Protein AF-A0AAD6BVJ0-F1 (afdb_monomer)

Sequence (339 aa):
MSNRILIHTDVIQGEFRGCKCLVVDSDIFSETRTKLSEGLKALNQLQQIYDHINDYMSEPETKCSSSSNTKAVAIDKRAAYTMGEKFCADLDYSKEAKKDLTSKDIGSSSYKDFVFHFEYKPGNKCYTNCKDTIHKMVCSGYDSHSIQPESKATFKCGAEYSFKFSVPDHAQFPTATSKPTSPANTAAPTMGEVTCFPESRRPGSIYGAVRPDQYKAAVDKACEAFAKKNTLQANEGRGSYVYQTKDGPVPYWFNVGVNTDGHYTCKDLKLEDPIGDGSHKCSTIFKDDIFGGCNNGGRGGRIKVGCLVYSFDVCSGKGDIPNEGACSGGGIGAPEVAF

Structure (mmCIF, N/CA/C/O backbone):
data_AF-A0AAD6BVJ0-F1
#
_entry.id   AF-A0AAD6BVJ0-F1
#
loop_
_atom_site.group_PDB
_atom_site.id
_atom_site.type_symbol
_atom_site.label_atom_id
_atom_site.label_alt_id
_atom_site.label_comp_id
_atom_site.label_asym_id
_atom_site.label_entity_id
_atom_site.label_seq_id
_atom_site.pdbx_PDB_ins_code
_atom_site.Cartn_x
_atom_site.Cartn_y
_atom_site.Cartn_z
_atom_site.occupancy
_atom_site.B_iso_or_equiv
_atom_site.auth_seq_id
_atom_site.auth_comp_id
_atom_site.auth_asym_id
_atom_site.auth_atom_id
_atom_site.pdbx_PDB_model_num
ATOM 1 N N . MET A 1 1 ? -48.102 12.429 18.094 1.00 35.44 1 MET A N 1
ATOM 2 C CA . MET A 1 1 ? -49.103 11.686 18.890 1.00 35.44 1 MET A CA 1
ATOM 3 C C . MET A 1 1 ? -48.401 11.186 20.140 1.00 35.44 1 MET A C 1
ATOM 5 O O . MET A 1 1 ? -47.421 10.468 20.018 1.00 35.44 1 MET A O 1
ATOM 9 N N . SER A 1 2 ? -48.798 11.689 21.309 1.00 30.58 2 SER A N 1
ATOM 10 C CA . SER A 1 2 ? -48.135 11.416 22.588 1.00 30.58 2 SER A CA 1
ATOM 11 C C . SER A 1 2 ? -48.874 10.279 23.291 1.00 30.58 2 SER A C 1
ATOM 13 O O . SER A 1 2 ? -50.036 10.443 23.660 1.00 30.58 2 SER A O 1
ATOM 15 N N . ASN A 1 3 ? -48.230 9.119 23.428 1.00 28.41 3 ASN A N 1
ATOM 16 C CA . ASN A 1 3 ? -48.788 7.976 24.149 1.00 28.41 3 ASN A CA 1
ATOM 17 C C . ASN A 1 3 ? -48.653 8.225 25.656 1.00 28.41 3 ASN A C 1
ATOM 19 O O . ASN A 1 3 ? -47.622 7.932 26.258 1.00 28.41 3 ASN A O 1
ATOM 23 N N . ARG A 1 4 ? -49.697 8.789 26.273 1.00 29.20 4 ARG A N 1
ATOM 24 C CA . ARG A 1 4 ? -49.819 8.847 27.734 1.00 29.20 4 ARG A CA 1
ATOM 25 C C . ARG A 1 4 ? -50.405 7.533 28.240 1.00 29.20 4 ARG A C 1
ATOM 27 O O . ARG A 1 4 ? -51.579 7.253 28.023 1.00 29.20 4 ARG A O 1
ATOM 34 N N . ILE A 1 5 ? -49.588 6.757 28.942 1.00 34.03 5 ILE A N 1
ATOM 35 C CA . ILE A 1 5 ? -50.053 5.632 29.754 1.00 34.03 5 ILE A CA 1
ATOM 36 C C . ILE A 1 5 ? -50.596 6.220 31.064 1.00 34.03 5 ILE A C 1
ATOM 38 O O . ILE A 1 5 ? -49.833 6.738 31.879 1.00 34.03 5 ILE A O 1
ATOM 42 N N . LEU A 1 6 ? -51.917 6.188 31.241 1.00 29.89 6 LEU A N 1
ATOM 43 C CA . LEU A 1 6 ? -52.590 6.519 32.500 1.00 29.89 6 LEU A CA 1
ATOM 44 C C . LEU A 1 6 ? -52.578 5.275 33.395 1.00 29.89 6 LEU A C 1
ATOM 46 O O . LEU A 1 6 ? -53.255 4.295 33.098 1.00 29.89 6 LEU A O 1
ATOM 50 N N . ILE A 1 7 ? -51.798 5.310 34.476 1.00 40.12 7 ILE A N 1
ATOM 51 C CA . ILE A 1 7 ? -51.822 4.287 35.527 1.00 40.12 7 ILE A CA 1
ATOM 52 C C . ILE A 1 7 ? -52.627 4.873 36.685 1.00 40.12 7 ILE A C 1
ATOM 54 O O . ILE A 1 7 ? -52.144 5.765 37.380 1.00 40.12 7 ILE A O 1
ATOM 58 N N . HIS A 1 8 ? -53.865 4.409 36.861 1.00 35.81 8 HIS A N 1
ATOM 59 C CA . HIS A 1 8 ? -54.652 4.714 38.053 1.00 35.81 8 HIS A CA 1
ATOM 60 C C . HIS A 1 8 ? -54.155 3.853 39.213 1.00 35.81 8 HIS A C 1
ATOM 62 O O . HIS A 1 8 ? -54.302 2.633 39.208 1.00 35.81 8 HIS A O 1
ATOM 68 N N . THR A 1 9 ? -53.542 4.502 40.197 1.00 44.06 9 THR A N 1
ATOM 69 C CA . THR A 1 9 ? -53.175 3.917 41.484 1.00 44.06 9 THR A CA 1
ATOM 70 C C . THR A 1 9 ? -54.284 4.200 42.485 1.00 44.06 9 THR A C 1
ATOM 72 O O . THR A 1 9 ? -54.149 5.109 43.289 1.00 44.06 9 THR A O 1
ATOM 75 N N . ASP A 1 10 ? -55.371 3.440 42.418 1.00 38.91 10 ASP A N 1
ATOM 76 C CA . ASP A 1 10 ? -56.266 3.262 43.559 1.00 38.91 10 ASP A CA 1
ATOM 77 C C . ASP A 1 10 ? -56.639 1.782 43.619 1.00 38.91 10 ASP A C 1
ATOM 79 O O . ASP A 1 10 ? -57.333 1.238 42.759 1.00 38.91 10 ASP A O 1
ATOM 83 N N . VAL A 1 11 ? -56.063 1.106 44.613 1.00 49.03 11 VAL A N 1
ATOM 84 C CA . VAL A 1 11 ? -56.277 -0.311 44.893 1.00 49.03 11 VAL A CA 1
ATOM 85 C C . VAL A 1 11 ? -57.661 -0.448 45.509 1.00 49.03 11 VAL A C 1
ATOM 87 O O . VAL A 1 11 ? -57.860 -0.161 46.686 1.00 49.03 11 VAL A O 1
ATOM 90 N N . ILE A 1 12 ? -58.620 -0.905 44.713 1.00 41.84 12 ILE A N 1
ATOM 91 C CA . ILE A 1 12 ? -59.903 -1.389 45.212 1.00 41.84 12 ILE A CA 1
ATOM 92 C C . ILE A 1 12 ? -59.959 -2.871 44.861 1.00 41.84 12 ILE A C 1
ATOM 94 O O . ILE A 1 12 ? -59.908 -3.243 43.688 1.00 41.84 12 ILE A O 1
ATOM 98 N N . GLN A 1 13 ? -60.035 -3.731 45.879 1.00 46.75 13 GLN A N 1
ATOM 99 C CA . GLN A 1 13 ? -60.434 -5.121 45.678 1.00 46.75 13 GLN A CA 1
ATOM 100 C C . GLN A 1 13 ? -61.806 -5.120 44.995 1.00 46.75 13 GLN A C 1
ATOM 102 O O . GLN A 1 13 ? -62.799 -4.705 45.587 1.00 46.75 13 GLN A O 1
ATOM 107 N N . GLY A 1 14 ? -61.857 -5.547 43.737 1.00 44.53 14 GLY A N 1
ATOM 108 C CA . GLY A 1 14 ? -63.089 -5.580 42.962 1.00 44.53 14 GLY A CA 1
ATOM 109 C C . GLY A 1 14 ? -62.970 -6.486 41.745 1.00 44.53 14 GLY A C 1
ATOM 110 O O . GLY A 1 14 ? -61.919 -6.562 41.108 1.00 44.53 14 GLY A O 1
ATOM 111 N N . GLU A 1 15 ? -64.060 -7.185 41.433 1.00 44.69 15 GLU A N 1
ATOM 112 C CA . GLU A 1 15 ? -64.235 -7.888 40.164 1.00 44.69 15 GLU A CA 1
ATOM 113 C C . GLU A 1 15 ? -64.512 -6.861 39.061 1.00 44.69 15 GLU A C 1
ATOM 115 O O . GLU A 1 15 ? -65.495 -6.122 39.121 1.00 44.69 15 GLU A O 1
ATOM 120 N N . PHE A 1 16 ? -63.672 -6.819 38.025 1.00 46.75 16 PHE A N 1
ATOM 121 C CA . PHE A 1 16 ? -63.979 -6.061 36.814 1.00 46.75 16 PHE A CA 1
ATOM 122 C C . PHE A 1 16 ? -64.512 -7.027 35.755 1.00 46.75 16 PHE A C 1
ATOM 124 O O . PHE A 1 16 ? -63.795 -7.910 35.286 1.00 46.75 16 PHE A O 1
ATOM 131 N N . ARG A 1 17 ? -65.792 -6.872 35.391 1.00 42.72 17 ARG A N 1
ATOM 132 C CA . ARG A 1 17 ? -66.499 -7.704 34.395 1.00 42.72 17 ARG A CA 1
ATOM 133 C C . ARG A 1 17 ? -66.471 -9.218 34.681 1.00 42.72 17 ARG A C 1
ATOM 135 O O . ARG A 1 17 ? -66.320 -10.012 33.759 1.00 42.72 17 ARG A O 1
ATOM 142 N N . GLY A 1 18 ? -66.629 -9.622 35.942 1.00 50.47 18 GLY A N 1
ATOM 143 C CA . GLY A 1 18 ? -66.739 -11.041 36.315 1.00 50.47 18 GLY A CA 1
ATOM 144 C C . GLY A 1 18 ? -65.428 -11.834 36.249 1.00 50.47 18 GLY A C 1
ATOM 145 O O . GLY A 1 18 ? -65.447 -13.054 36.385 1.00 50.47 18 GLY A O 1
ATOM 146 N N . CYS A 1 19 ? -64.288 -11.163 36.064 1.00 38.34 19 CYS A N 1
ATOM 147 C CA . CYS A 1 19 ? -62.968 -11.770 36.199 1.00 38.34 19 CYS A CA 1
ATOM 148 C C . CYS A 1 19 ? -62.372 -11.428 37.571 1.00 38.34 19 CYS A C 1
ATOM 150 O O . CYS A 1 19 ? -62.339 -10.262 37.973 1.00 38.34 19 CYS A O 1
ATOM 152 N N . LYS A 1 20 ? -61.854 -12.446 38.271 1.00 43.72 20 LYS A N 1
ATOM 153 C CA . LYS A 1 20 ? -61.082 -12.275 39.508 1.00 43.72 20 LYS A CA 1
ATOM 154 C C . LYS A 1 20 ? -59.789 -11.527 39.170 1.00 43.72 20 LYS A C 1
ATOM 156 O O . LYS A 1 20 ? -58.941 -12.059 38.455 1.00 43.72 20 LYS A O 1
ATOM 161 N N . CYS A 1 21 ? -59.642 -10.296 39.652 1.00 48.75 21 CYS A N 1
ATOM 162 C CA . CYS A 1 21 ? -58.413 -9.531 39.466 1.00 48.75 21 CYS A CA 1
ATOM 163 C C . CYS A 1 21 ? -57.264 -10.233 40.207 1.00 48.75 21 CYS A C 1
ATOM 165 O O . CYS A 1 21 ? -57.326 -10.429 41.422 1.00 48.75 21 CYS A O 1
ATOM 167 N N . LEU A 1 22 ? -56.225 -10.632 39.471 1.00 41.53 22 LEU A N 1
ATOM 168 C CA . LEU A 1 22 ? -54.969 -11.101 40.047 1.00 41.53 22 LEU A CA 1
ATOM 169 C C . LEU A 1 22 ? -54.291 -9.910 40.727 1.00 41.53 22 LEU A C 1
ATOM 171 O O . LEU A 1 22 ? -53.951 -8.927 40.069 1.00 41.53 22 LEU A O 1
ATOM 175 N N . VAL A 1 23 ? -54.117 -9.997 42.046 1.00 49.31 23 VAL A N 1
ATOM 176 C CA . VAL A 1 23 ? -53.277 -9.063 42.798 1.00 49.31 23 VAL A CA 1
ATOM 177 C C . VAL A 1 23 ? -51.848 -9.312 42.336 1.00 49.31 23 VAL A C 1
ATOM 179 O O . VAL A 1 23 ? -51.234 -10.312 42.698 1.00 49.31 23 VAL A O 1
ATOM 182 N N . VAL A 1 24 ? -51.349 -8.444 41.462 1.00 47.81 24 VAL A N 1
ATOM 183 C CA . VAL A 1 24 ? -49.929 -8.423 41.134 1.00 47.81 24 VAL A CA 1
ATOM 184 C C . VAL A 1 24 ? -49.252 -7.735 42.306 1.00 47.81 24 VAL A C 1
ATOM 186 O O . VAL A 1 24 ? -49.494 -6.554 42.551 1.00 47.81 24 VAL A O 1
ATOM 189 N N . ASP A 1 25 ? -48.483 -8.512 43.060 1.00 48.16 25 ASP A N 1
ATOM 190 C CA . ASP A 1 25 ? -47.726 -8.054 44.218 1.00 48.16 25 ASP A CA 1
ATOM 191 C C . ASP A 1 25 ? -46.919 -6.796 43.845 1.00 48.16 25 ASP A C 1
ATOM 193 O O . ASP A 1 25 ? -46.118 -6.809 42.900 1.00 48.16 25 ASP A O 1
ATOM 197 N N . SER A 1 26 ? -47.198 -5.675 44.519 1.00 54.34 26 SER A N 1
ATOM 198 C CA . SER A 1 26 ? -46.657 -4.353 44.170 1.00 54.34 26 SER A CA 1
ATOM 199 C C . SER A 1 26 ? -45.133 -4.315 44.223 1.00 54.34 26 SER A C 1
ATOM 201 O O . SER A 1 26 ? -44.503 -3.524 43.514 1.00 54.34 26 SER A O 1
ATOM 203 N N . ASP A 1 27 ? -44.544 -5.207 45.016 1.00 54.38 27 ASP A N 1
ATOM 204 C CA . ASP A 1 27 ? -43.107 -5.285 45.230 1.00 54.38 27 ASP A CA 1
ATOM 205 C C . ASP A 1 27 ? -42.384 -5.795 43.975 1.00 54.38 27 ASP A C 1
ATOM 207 O O . ASP A 1 27 ? -41.374 -5.208 43.573 1.00 54.38 27 ASP A O 1
ATOM 211 N N . ILE A 1 28 ? -42.974 -6.759 43.253 1.00 54.50 28 ILE A N 1
ATOM 212 C CA . ILE A 1 28 ? -42.458 -7.271 41.966 1.00 54.50 28 ILE A CA 1
ATOM 213 C C . ILE A 1 28 ? -42.498 -6.168 40.896 1.00 54.50 28 ILE A C 1
ATOM 215 O O . ILE A 1 28 ? -41.605 -6.049 40.048 1.00 54.50 28 ILE A O 1
ATOM 219 N N . PHE A 1 29 ? -43.521 -5.313 40.950 1.00 56.69 29 PHE A N 1
ATOM 220 C CA . PHE A 1 29 ? -43.666 -4.187 40.032 1.00 56.69 29 PHE A CA 1
ATOM 221 C C . PHE A 1 29 ? -42.650 -3.071 40.312 1.00 56.69 29 PHE A C 1
ATOM 223 O O . PHE A 1 29 ? -42.152 -2.449 39.370 1.00 56.69 29 PHE A O 1
ATOM 230 N N . SER A 1 30 ? -42.303 -2.833 41.582 1.00 63.03 30 SER A N 1
ATOM 231 C CA . SER A 1 30 ? -41.322 -1.814 41.972 1.00 63.03 30 SER A CA 1
ATOM 232 C C . SER A 1 30 ? -39.911 -2.157 41.476 1.00 63.03 30 SER A C 1
ATOM 234 O O . SER A 1 30 ? -39.246 -1.320 40.860 1.00 63.03 30 SER A O 1
ATOM 236 N N . GLU A 1 31 ? -39.491 -3.414 41.634 1.00 68.44 31 GLU A N 1
ATOM 237 C CA . GLU A 1 31 ? -38.159 -3.876 41.246 1.00 68.44 31 GLU A CA 1
ATOM 238 C C . GLU A 1 31 ? -37.992 -3.881 39.717 1.00 68.44 31 GLU A C 1
ATOM 240 O O . GLU A 1 31 ? -36.974 -3.437 39.178 1.00 68.44 31 GLU A O 1
ATOM 245 N N . THR A 1 32 ? -39.042 -4.296 38.999 1.00 70.00 32 THR A N 1
ATOM 246 C CA . THR A 1 32 ? -39.082 -4.281 37.528 1.00 70.00 32 THR A CA 1
ATOM 247 C C . THR A 1 32 ? -39.000 -2.854 36.977 1.00 70.00 32 THR A C 1
ATOM 249 O O . THR A 1 32 ? -38.315 -2.607 35.983 1.00 70.00 32 THR A O 1
ATOM 252 N N . ARG A 1 33 ? -39.647 -1.882 37.633 1.00 73.56 33 ARG A N 1
ATOM 253 C CA . ARG A 1 33 ? -39.633 -0.471 37.217 1.00 73.56 33 ARG A CA 1
ATOM 254 C C . ARG A 1 33 ? -38.261 0.173 37.404 1.00 73.56 33 ARG A C 1
ATOM 256 O O . ARG A 1 33 ? -37.831 0.932 36.535 1.00 73.56 33 ARG A O 1
ATOM 263 N N . THR A 1 34 ? -37.568 -0.154 38.494 1.00 75.56 34 THR A N 1
ATOM 264 C CA . THR A 1 34 ? -36.194 0.303 38.747 1.00 75.56 34 THR A CA 1
ATOM 265 C C . THR A 1 34 ? -35.245 -0.235 37.680 1.00 75.56 34 THR A C 1
ATOM 267 O O . THR A 1 34 ? -34.582 0.560 37.014 1.00 75.56 34 THR A O 1
ATOM 270 N N . LYS A 1 35 ? -35.279 -1.548 37.406 1.00 74.44 35 LYS A N 1
ATOM 271 C CA . LYS A 1 35 ? -34.461 -2.177 36.352 1.00 74.44 35 LYS A CA 1
ATOM 272 C C . LYS A 1 35 ? -34.761 -1.611 34.960 1.00 74.44 35 LYS A C 1
ATOM 274 O O . LYS A 1 35 ? -33.842 -1.352 34.187 1.00 74.44 35 LYS A O 1
ATOM 279 N N . LEU A 1 36 ? -36.034 -1.356 34.639 1.00 71.75 36 LEU A N 1
ATOM 280 C CA . LEU A 1 36 ? -36.427 -0.745 33.364 1.00 71.75 36 LEU A CA 1
ATOM 281 C C . LEU A 1 36 ? -35.918 0.701 33.240 1.00 71.75 36 LEU A C 1
ATOM 283 O O . LEU A 1 36 ? -35.424 1.091 32.185 1.00 71.75 36 LEU A O 1
ATOM 287 N N . SER A 1 37 ? -36.006 1.489 34.314 1.00 75.81 37 SER A N 1
ATOM 288 C CA . SER A 1 37 ? -35.476 2.857 34.367 1.00 75.81 37 SER A CA 1
ATOM 289 C C . SER A 1 37 ? -33.950 2.885 34.222 1.00 75.81 37 SER A C 1
ATOM 291 O O . SER A 1 37 ? -33.414 3.744 33.523 1.00 75.81 37 SER A O 1
ATOM 293 N N . GLU A 1 38 ? -33.238 1.960 34.865 1.00 82.25 38 GLU A N 1
ATOM 294 C CA . GLU A 1 38 ? -31.786 1.806 34.716 1.00 82.25 38 GLU A CA 1
ATOM 295 C C . GLU A 1 38 ? -31.405 1.412 33.285 1.00 82.25 38 GLU A C 1
ATOM 297 O O . GLU A 1 38 ? -30.530 2.045 32.693 1.00 82.25 38 GLU A O 1
ATOM 302 N N . GLY A 1 39 ? -32.126 0.459 32.685 1.00 77.81 39 GLY A N 1
ATOM 303 C CA . GLY A 1 39 ? -31.952 0.081 31.282 1.00 77.81 39 GLY A CA 1
ATOM 304 C C . GLY A 1 39 ? -32.188 1.248 30.318 1.00 77.81 39 GLY A C 1
ATOM 305 O O . GLY A 1 39 ? -31.399 1.459 29.399 1.00 77.81 39 GLY A O 1
ATOM 306 N N . LEU A 1 40 ? -33.218 2.070 30.557 1.00 79.12 40 LEU A N 1
ATOM 307 C CA . LEU A 1 40 ? -33.483 3.268 29.753 1.00 79.12 40 LEU A CA 1
ATOM 308 C C . LEU A 1 40 ? -32.379 4.325 29.897 1.00 79.12 40 LEU A C 1
ATOM 310 O O . LEU A 1 40 ? -32.012 4.968 28.914 1.00 79.12 40 LEU A O 1
ATOM 314 N N . LYS A 1 41 ? -31.836 4.514 31.108 1.00 82.06 41 LYS A N 1
ATOM 315 C CA . LYS A 1 41 ? -30.697 5.417 31.336 1.00 82.06 41 LYS A CA 1
ATOM 316 C C . LYS A 1 41 ? -29.452 4.935 30.591 1.00 82.06 41 LYS A C 1
ATOM 318 O O . LYS A 1 41 ? -28.808 5.752 29.939 1.00 82.06 41 LYS A O 1
ATOM 323 N N . ALA A 1 42 ? -29.154 3.637 30.639 1.00 75.50 42 ALA A N 1
ATOM 324 C CA . ALA A 1 42 ? -28.034 3.047 29.909 1.00 75.50 42 ALA A CA 1
ATOM 325 C C . ALA A 1 42 ? -28.198 3.195 28.384 1.00 75.50 42 ALA A C 1
ATOM 327 O O . ALA A 1 42 ? -27.254 3.579 27.697 1.00 75.50 42 ALA A O 1
ATOM 328 N N . LEU A 1 43 ? -29.406 2.976 27.851 1.00 76.31 43 LEU A N 1
ATOM 329 C CA . LEU A 1 43 ? -29.703 3.183 26.428 1.00 76.31 43 LEU A CA 1
ATOM 330 C C . LEU A 1 43 ? -29.564 4.649 26.006 1.00 76.31 43 LEU A C 1
ATOM 332 O O . LEU A 1 43 ? -28.958 4.924 24.976 1.00 76.31 43 LEU A O 1
ATOM 336 N N . ASN A 1 44 ? -30.055 5.597 26.809 1.00 77.62 44 ASN A N 1
ATOM 337 C CA . ASN A 1 44 ? -29.877 7.024 26.525 1.00 77.62 44 ASN A CA 1
ATOM 338 C C . ASN A 1 44 ? -28.400 7.441 26.552 1.00 77.62 44 ASN A C 1
ATOM 340 O O . ASN A 1 44 ? -27.987 8.268 25.745 1.00 77.62 44 ASN A O 1
ATOM 344 N N . GLN A 1 45 ? -27.593 6.862 27.446 1.00 72.88 45 GLN A N 1
ATOM 345 C CA . GLN A 1 45 ? -26.144 7.085 27.459 1.00 72.88 45 GLN A CA 1
ATOM 346 C C . GLN A 1 45 ? -25.472 6.528 26.199 1.00 72.88 45 GLN A C 1
ATOM 348 O O . GLN A 1 45 ? -24.645 7.212 25.603 1.00 72.88 45 GLN A O 1
ATOM 353 N N . LEU A 1 46 ? -25.852 5.326 25.754 1.00 72.69 46 LEU A N 1
ATOM 354 C CA . LEU A 1 46 ? -25.350 4.747 24.504 1.00 72.69 46 LEU A CA 1
ATOM 355 C C . LEU A 1 46 ? -25.749 5.581 23.282 1.00 72.69 46 LEU A C 1
ATOM 357 O O . LEU A 1 46 ? -24.911 5.812 22.415 1.00 72.69 46 LEU A O 1
ATOM 361 N N . GLN A 1 47 ? -26.988 6.076 23.236 1.00 77.19 47 GLN A N 1
ATOM 362 C CA . GLN A 1 47 ? -27.457 6.948 22.160 1.00 77.19 47 GLN A CA 1
ATOM 363 C C . GLN A 1 47 ? -26.665 8.258 22.120 1.00 77.19 47 GLN A C 1
ATOM 365 O O . GLN A 1 47 ? -26.210 8.655 21.056 1.00 77.19 47 GLN A O 1
ATOM 370 N N . GLN A 1 48 ? -26.415 8.888 23.273 1.00 73.81 48 GLN A N 1
ATOM 371 C CA . GLN A 1 48 ? -25.576 10.089 23.342 1.00 73.81 48 GLN A CA 1
ATOM 372 C C . GLN A 1 48 ? -24.142 9.822 22.864 1.00 73.81 48 GLN A C 1
ATOM 374 O O . GLN A 1 48 ? -23.571 10.647 22.158 1.00 73.81 48 GLN A O 1
ATOM 379 N N . ILE A 1 49 ? -23.557 8.669 23.205 1.00 72.12 49 ILE A N 1
ATOM 380 C CA . ILE A 1 49 ? -22.235 8.274 22.693 1.00 72.12 49 ILE A CA 1
ATOM 381 C C . ILE A 1 49 ? -22.273 8.098 21.170 1.00 72.12 49 ILE A C 1
ATOM 383 O O . ILE A 1 49 ? -21.344 8.522 20.491 1.00 72.12 49 ILE A O 1
ATOM 387 N N . TYR A 1 50 ? -23.334 7.489 20.638 1.00 75.50 50 TYR A N 1
ATOM 388 C CA . TYR A 1 50 ? -23.500 7.259 19.204 1.00 75.50 50 TYR A CA 1
ATOM 389 C C . TYR A 1 50 ? -23.689 8.564 18.422 1.00 75.50 50 TYR A C 1
ATOM 391 O O . TYR A 1 50 ? -22.997 8.790 17.432 1.00 75.50 50 TYR A O 1
ATOM 399 N N . ASP A 1 51 ? -24.563 9.452 18.894 1.00 75.69 51 ASP A N 1
ATOM 400 C CA . ASP A 1 51 ? -24.860 10.732 18.239 1.00 75.69 51 ASP A CA 1
ATOM 401 C C . ASP A 1 51 ? -23.635 11.657 18.201 1.00 75.69 51 ASP A C 1
ATOM 403 O O . ASP A 1 51 ? -23.473 12.447 17.271 1.00 75.69 51 ASP A O 1
ATOM 407 N N . HIS A 1 52 ? -22.733 11.508 19.174 1.00 71.38 52 HIS A N 1
ATOM 408 C CA . HIS A 1 52 ? -21.481 12.254 19.267 1.00 71.38 52 HIS A CA 1
ATOM 409 C C . HIS A 1 52 ? -20.251 11.431 18.865 1.00 71.38 52 HIS A C 1
ATOM 411 O O . HIS A 1 52 ? -19.122 11.865 19.090 1.00 71.38 52 HIS A O 1
ATOM 417 N N . ILE A 1 53 ? -20.414 10.254 18.247 1.00 72.00 53 ILE A N 1
ATOM 418 C CA . ILE A 1 53 ? -19.279 9.366 17.946 1.00 72.00 53 ILE A CA 1
ATOM 419 C C . ILE A 1 53 ? -18.246 10.042 17.038 1.00 72.00 53 ILE A C 1
ATOM 421 O O . ILE A 1 53 ? -17.047 9.847 17.218 1.00 72.00 53 ILE A O 1
ATOM 425 N N . ASN A 1 54 ? -18.698 10.914 16.134 1.00 68.38 54 ASN A N 1
ATOM 426 C CA . ASN A 1 54 ? -17.832 11.708 15.262 1.00 68.38 54 ASN A CA 1
ATOM 427 C C . ASN A 1 54 ? -17.057 12.795 16.026 1.00 68.38 54 ASN A C 1
ATOM 429 O O . ASN A 1 54 ? -15.933 13.113 15.647 1.00 68.38 54 ASN A O 1
ATOM 433 N N . ASP A 1 55 ? -17.611 13.321 17.123 1.00 64.06 55 ASP A N 1
ATOM 434 C CA . ASP A 1 55 ? -16.915 14.276 17.994 1.00 64.06 55 ASP A CA 1
ATOM 435 C C . ASP A 1 55 ? -15.802 13.579 18.797 1.00 64.06 55 ASP A C 1
ATOM 437 O O . ASP A 1 55 ? -14.782 14.191 19.124 1.00 64.06 55 ASP A O 1
ATOM 441 N N . TYR A 1 56 ? -15.974 12.282 19.081 1.00 60.91 56 TYR A N 1
ATOM 442 C CA . TYR A 1 56 ? -14.975 11.440 19.748 1.00 60.91 56 TYR A CA 1
ATOM 443 C C . TYR A 1 56 ? -13.968 10.802 18.779 1.00 60.91 56 TYR A C 1
ATOM 445 O O . TYR A 1 56 ? -12.839 10.512 19.178 1.00 60.91 56 TYR A O 1
ATOM 453 N N . MET A 1 57 ? -14.333 10.630 17.505 1.00 67.62 57 MET A N 1
ATOM 454 C CA . MET A 1 57 ? -13.446 10.194 16.424 1.00 67.62 57 MET A CA 1
ATOM 455 C C . MET A 1 57 ? -12.691 11.385 15.830 1.00 67.62 57 MET A C 1
ATOM 457 O O . MET A 1 57 ? -12.868 11.764 14.674 1.00 67.62 57 MET A O 1
ATOM 461 N N . SER A 1 58 ? -11.814 11.992 16.628 1.00 70.62 58 SER A N 1
ATOM 462 C CA . SER A 1 58 ? -10.908 13.009 16.094 1.00 70.62 58 SER A CA 1
ATOM 463 C C . SER A 1 58 ? -9.861 12.360 15.190 1.00 70.62 58 SER A C 1
ATOM 465 O O . SER A 1 58 ? -9.199 11.407 15.599 1.00 70.62 58 SER A O 1
ATOM 467 N N . GLU A 1 59 ? -9.680 12.875 13.974 1.00 83.88 59 GLU A N 1
ATOM 468 C CA . GLU A 1 59 ? -8.546 12.464 13.149 1.00 83.88 59 GLU A CA 1
ATOM 469 C C . GLU A 1 59 ? -7.227 12.926 13.792 1.00 83.88 59 GLU A C 1
ATOM 471 O O . GLU A 1 59 ? -7.151 14.057 14.289 1.00 83.88 59 GLU A O 1
ATOM 476 N N . PRO A 1 60 ? -6.183 12.079 13.800 1.00 92.69 60 PRO A N 1
ATOM 477 C CA . PRO A 1 60 ? -4.885 12.478 14.315 1.00 92.69 60 PRO A CA 1
ATOM 478 C C . PRO A 1 60 ? -4.196 13.465 13.374 1.00 92.69 60 PRO A C 1
ATOM 480 O O . PRO A 1 60 ? -4.196 13.288 12.157 1.00 92.69 60 PRO A O 1
ATOM 483 N N . GLU A 1 61 ? -3.498 14.443 13.946 1.00 94.19 61 GLU A N 1
ATOM 484 C CA . GLU A 1 61 ? -2.449 15.169 13.233 1.00 94.19 61 GLU A CA 1
ATOM 485 C C . GLU A 1 61 ? -1.181 14.306 13.239 1.00 94.19 61 GLU A C 1
ATOM 487 O O . GLU A 1 61 ? -0.624 14.017 14.300 1.00 94.19 61 GLU A O 1
ATOM 492 N N . THR A 1 62 ? -0.729 13.869 12.063 1.00 93.81 62 THR A N 1
ATOM 493 C CA . THR A 1 62 ? 0.468 13.029 11.910 1.00 93.81 62 THR A CA 1
ATOM 494 C C . THR A 1 62 ? 1.681 13.856 11.492 1.00 93.81 62 THR A C 1
ATOM 496 O O . THR A 1 62 ? 1.612 14.621 10.530 1.00 93.81 62 THR A O 1
ATOM 499 N N . LYS A 1 63 ? 2.818 13.664 12.166 1.00 95.00 63 LYS A N 1
ATOM 500 C CA . LYS A 1 63 ? 4.117 14.274 11.843 1.00 95.00 63 LYS A CA 1
ATOM 501 C C . LYS A 1 63 ? 5.168 13.194 11.626 1.00 95.00 63 LYS A C 1
ATOM 503 O O . LYS A 1 63 ? 5.266 12.253 12.408 1.00 95.00 63 LYS A O 1
ATOM 508 N N . CYS A 1 64 ? 5.967 13.341 10.579 1.00 91.56 64 CYS A N 1
ATOM 509 C CA . CYS A 1 64 ? 7.105 12.470 10.272 1.00 91.56 64 CYS A CA 1
ATOM 510 C C . CYS A 1 64 ? 8.415 13.135 10.732 1.00 91.56 64 CYS A C 1
ATOM 512 O O . CYS A 1 64 ? 8.465 14.364 10.802 1.00 91.56 64 CYS A O 1
ATOM 514 N N . SER A 1 65 ? 9.492 12.370 10.963 1.00 85.38 65 SER A N 1
ATOM 515 C CA . SER A 1 65 ? 10.840 12.915 11.275 1.00 85.38 65 SER A CA 1
ATOM 516 C C . SER A 1 65 ? 11.345 13.978 10.311 1.00 85.38 65 SER A C 1
ATOM 518 O O . SER A 1 65 ? 12.182 14.812 10.662 1.00 85.38 65 SER A O 1
ATOM 520 N N . SER A 1 66 ? 10.959 13.848 9.047 1.00 80.44 66 SER A N 1
ATOM 521 C CA . SER A 1 66 ? 11.460 14.668 7.961 1.00 80.44 66 SER A CA 1
ATOM 522 C C . SER A 1 66 ? 10.391 14.811 6.893 1.00 80.44 66 SER A C 1
ATOM 524 O O . SER A 1 66 ? 9.653 13.866 6.613 1.00 80.44 66 SER A O 1
ATOM 526 N N . SER A 1 67 ? 10.346 15.982 6.264 1.00 74.69 67 SER A N 1
ATOM 527 C CA . SER A 1 67 ? 9.658 16.183 4.987 1.00 74.69 67 SER A CA 1
ATOM 528 C C . SER A 1 67 ? 10.487 15.672 3.801 1.00 74.69 67 SER A C 1
ATOM 530 O O . SER A 1 67 ? 9.965 15.555 2.697 1.00 74.69 67 SER A O 1
ATOM 532 N N . SER A 1 68 ? 11.774 15.360 4.013 1.00 76.31 68 SER A N 1
ATOM 533 C CA . SER A 1 68 ? 12.662 14.772 3.009 1.00 76.31 68 SER A CA 1
ATOM 534 C C . SER A 1 68 ? 12.816 13.261 3.192 1.00 76.31 68 SER A C 1
ATOM 536 O O . SER A 1 68 ? 12.902 12.745 4.308 1.00 76.31 68 SER A O 1
ATOM 538 N N . ASN A 1 69 ? 12.985 12.546 2.082 1.00 77.31 69 ASN A N 1
ATOM 539 C CA . ASN A 1 69 ? 13.254 11.105 2.097 1.00 77.31 69 ASN A CA 1
ATOM 540 C C . ASN A 1 69 ? 14.694 10.752 2.504 1.00 77.31 69 ASN A C 1
ATOM 542 O O . ASN A 1 69 ? 15.012 9.584 2.681 1.00 77.31 69 ASN A O 1
ATOM 546 N N . THR A 1 70 ? 15.561 11.742 2.736 1.00 76.25 70 THR A N 1
ATOM 547 C CA . THR A 1 70 ? 16.988 11.539 3.056 1.00 76.25 70 THR A CA 1
ATOM 548 C C . THR A 1 70 ? 17.259 10.779 4.347 1.00 76.25 70 THR A C 1
ATOM 550 O O . THR A 1 70 ? 18.365 10.277 4.515 1.00 76.25 70 THR A O 1
ATOM 553 N N . LYS A 1 71 ? 16.273 10.685 5.243 1.00 81.50 71 LYS A N 1
ATOM 554 C CA . LYS A 1 71 ? 16.360 9.907 6.485 1.00 81.50 71 LYS A CA 1
ATOM 555 C C . LYS A 1 71 ? 15.607 8.578 6.424 1.00 81.50 71 LYS A C 1
ATOM 557 O O . LYS A 1 71 ? 15.575 7.881 7.430 1.00 81.50 71 LYS A O 1
ATOM 562 N N . ALA A 1 72 ? 14.970 8.252 5.297 1.00 85.62 72 ALA A N 1
ATOM 563 C CA . ALA A 1 72 ? 14.207 7.020 5.170 1.00 85.62 72 ALA A CA 1
ATOM 564 C C . ALA A 1 72 ? 15.107 5.793 5.366 1.00 85.62 72 ALA A C 1
ATOM 566 O O . ALA A 1 72 ? 16.292 5.817 5.037 1.00 85.62 72 ALA A O 1
ATOM 567 N N . VAL A 1 73 ? 14.526 4.721 5.893 1.00 85.44 73 VAL A N 1
ATOM 568 C CA . VAL A 1 73 ? 15.189 3.436 6.145 1.00 85.44 73 VAL A CA 1
ATOM 569 C C . VAL A 1 73 ? 14.560 2.347 5.287 1.00 85.44 73 VAL A C 1
ATOM 571 O O . VAL A 1 73 ? 13.375 2.440 4.975 1.00 85.44 73 VAL A O 1
ATOM 574 N N . ALA A 1 74 ? 15.343 1.337 4.897 1.00 83.06 74 ALA A N 1
ATOM 575 C CA . ALA A 1 74 ? 14.928 0.254 3.999 1.00 83.06 74 ALA A CA 1
ATOM 576 C C . ALA A 1 74 ? 14.014 -0.759 4.714 1.00 83.06 74 ALA A C 1
ATOM 578 O O . ALA A 1 74 ? 14.453 -1.834 5.117 1.00 83.06 74 ALA A O 1
ATOM 579 N N . ILE A 1 75 ? 12.753 -0.389 4.934 1.00 83.62 75 ILE A N 1
ATOM 580 C CA . ILE A 1 75 ? 11.736 -1.233 5.561 1.00 83.62 75 ILE A CA 1
ATOM 581 C C . ILE A 1 75 ? 10.452 -1.145 4.746 1.00 83.62 75 ILE A C 1
ATOM 583 O O . ILE A 1 75 ? 9.967 -0.055 4.435 1.00 83.62 75 ILE A O 1
ATOM 587 N N . ASP A 1 76 ? 9.855 -2.303 4.481 1.00 82.12 76 ASP A N 1
ATOM 588 C CA . ASP A 1 76 ? 8.566 -2.386 3.814 1.00 82.12 76 ASP A CA 1
ATOM 589 C C . ASP A 1 76 ? 7.473 -1.792 4.698 1.00 82.12 76 ASP A C 1
ATOM 591 O O . ASP A 1 76 ? 7.319 -2.169 5.864 1.00 82.12 76 ASP A O 1
ATOM 595 N N . LYS A 1 77 ? 6.613 -0.952 4.114 1.00 85.44 77 LYS A N 1
ATOM 596 C CA . LYS A 1 77 ? 5.421 -0.439 4.814 1.00 85.44 77 LYS A CA 1
ATOM 597 C C . LYS A 1 77 ? 4.601 -1.555 5.450 1.00 85.44 77 LYS A C 1
ATOM 599 O O . LYS A 1 77 ? 4.142 -1.421 6.578 1.00 85.44 77 LYS A O 1
ATOM 604 N N . ARG A 1 78 ? 4.467 -2.684 4.745 1.00 82.69 78 ARG A N 1
ATOM 605 C CA . ARG A 1 78 ? 3.746 -3.860 5.239 1.00 82.69 78 ARG A CA 1
ATOM 606 C C . ARG A 1 78 ? 4.361 -4.415 6.522 1.00 82.69 78 ARG A C 1
ATOM 608 O O . ARG A 1 78 ? 3.611 -4.768 7.424 1.00 82.69 78 ARG A O 1
ATOM 615 N N . ALA A 1 79 ? 5.689 -4.460 6.625 1.00 86.75 79 ALA A N 1
ATOM 616 C CA . ALA A 1 79 ? 6.355 -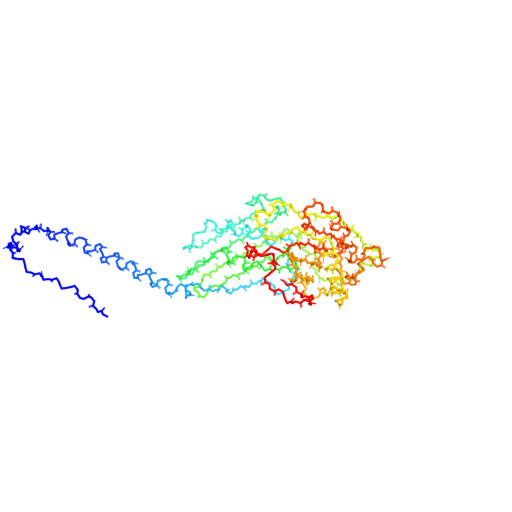4.897 7.846 1.00 86.75 79 ALA A CA 1
ATOM 617 C C . ALA A 1 79 ? 6.049 -3.936 9.005 1.00 86.75 79 ALA A C 1
ATO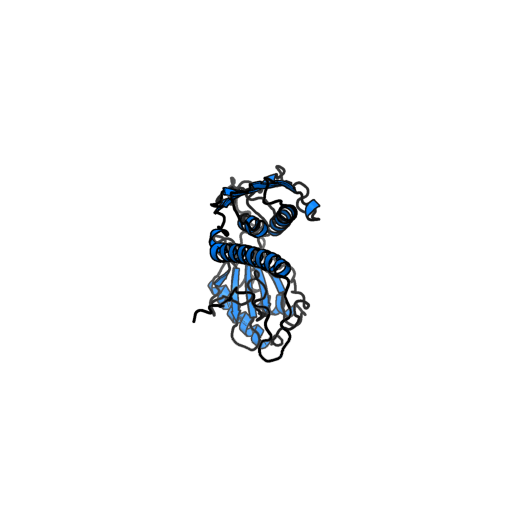M 619 O O . ALA A 1 79 ? 5.666 -4.390 10.081 1.00 86.75 79 ALA A O 1
ATOM 620 N N . ALA A 1 80 ? 6.117 -2.620 8.771 1.00 91.62 80 ALA A N 1
ATOM 621 C CA . ALA A 1 80 ? 5.758 -1.619 9.778 1.00 91.62 80 ALA A CA 1
ATOM 622 C C . ALA A 1 80 ? 4.280 -1.696 10.204 1.00 91.62 80 ALA A C 1
ATOM 624 O O . ALA A 1 80 ? 3.987 -1.592 11.394 1.00 91.62 80 ALA A O 1
ATOM 625 N N . TYR A 1 81 ? 3.358 -1.950 9.269 1.00 92.00 81 TYR A N 1
ATOM 626 C CA . TYR A 1 81 ? 1.946 -2.196 9.576 1.00 92.00 81 TYR A CA 1
ATOM 627 C C . TYR A 1 81 ? 1.773 -3.421 10.472 1.00 92.00 81 TYR A C 1
ATOM 629 O O . TYR A 1 81 ? 1.172 -3.315 11.535 1.00 92.00 81 TYR A O 1
ATOM 637 N N . THR A 1 82 ? 2.362 -4.563 10.106 1.00 91.25 82 THR A N 1
ATOM 638 C CA . THR A 1 82 ? 2.258 -5.791 10.908 1.00 91.25 82 THR A CA 1
ATOM 639 C C . THR A 1 82 ? 2.869 -5.619 12.304 1.00 91.25 82 THR A C 1
ATOM 641 O O . THR A 1 82 ? 2.295 -6.103 13.278 1.00 91.25 82 THR A O 1
ATOM 644 N N . MET A 1 83 ? 3.980 -4.885 12.439 1.00 94.12 83 MET A N 1
ATOM 645 C CA . MET A 1 83 ? 4.534 -4.511 13.749 1.00 94.12 83 MET A CA 1
ATOM 646 C C . MET A 1 83 ? 3.552 -3.659 14.558 1.00 94.12 83 MET A C 1
ATOM 648 O O . MET A 1 83 ? 3.281 -3.952 15.721 1.00 94.12 83 MET A O 1
ATOM 652 N N . GLY A 1 84 ? 2.968 -2.638 13.930 1.00 95.19 84 GLY A N 1
ATOM 653 C CA . GLY A 1 84 ? 1.956 -1.789 14.549 1.00 95.19 84 GLY A CA 1
ATOM 654 C C . GLY A 1 84 ? 0.751 -2.578 15.050 1.00 95.19 84 GLY A C 1
ATOM 655 O O . GLY A 1 84 ? 0.319 -2.405 16.185 1.00 95.19 84 GLY A O 1
ATOM 656 N N . GLU A 1 85 ? 0.247 -3.515 14.249 1.00 93.56 85 GLU A N 1
ATOM 657 C CA . GLU A 1 85 ? -0.854 -4.390 14.651 1.00 93.56 85 GLU A CA 1
ATOM 658 C C . GLU A 1 85 ? -0.505 -5.255 15.869 1.00 93.56 85 GLU A C 1
ATOM 660 O O . GLU A 1 85 ? -1.356 -5.445 16.739 1.00 93.56 85 GLU A O 1
ATOM 665 N N . LYS A 1 86 ? 0.740 -5.744 15.967 1.00 95.69 86 LYS A N 1
ATOM 666 C CA . LYS A 1 86 ? 1.241 -6.492 17.135 1.00 95.69 86 LYS A CA 1
ATOM 667 C C . LYS A 1 86 ? 1.372 -5.627 18.385 1.00 95.69 86 LYS A C 1
ATOM 669 O O . LYS A 1 86 ? 1.195 -6.136 19.491 1.00 95.69 86 LYS A O 1
ATOM 674 N N . PHE A 1 87 ? 1.681 -4.344 18.235 1.00 96.56 87 PHE A N 1
ATOM 675 C CA . PHE A 1 87 ? 1.632 -3.395 19.343 1.00 96.56 87 PHE A CA 1
ATOM 676 C C . PHE A 1 87 ? 0.184 -3.143 19.786 1.00 96.56 87 PHE A C 1
ATOM 678 O O . PHE A 1 87 ? -0.124 -3.265 20.968 1.00 96.56 87 PHE A O 1
ATOM 685 N N . CYS A 1 88 ? -0.718 -2.882 18.837 1.00 96.12 88 CYS A N 1
ATOM 686 C CA . CYS A 1 88 ? -2.123 -2.584 19.117 1.00 96.12 88 CYS A CA 1
ATOM 687 C C . CYS A 1 88 ? -2.906 -3.747 19.742 1.00 96.12 88 CYS A C 1
ATOM 689 O O . CYS A 1 88 ? -3.900 -3.499 20.420 1.00 96.12 88 CYS A O 1
ATOM 691 N N . ALA A 1 89 ? -2.512 -4.999 19.488 1.00 94.19 89 ALA A N 1
ATOM 692 C CA . ALA A 1 89 ? -3.233 -6.180 19.969 1.00 94.19 89 ALA A CA 1
ATOM 693 C C . ALA A 1 89 ? -3.282 -6.282 21.504 1.00 94.19 89 ALA A C 1
ATOM 695 O O . ALA A 1 89 ? -4.289 -6.733 22.043 1.00 94.19 89 ALA A O 1
ATOM 696 N N . ASP A 1 90 ? -2.233 -5.817 22.188 1.00 88.94 90 ASP A N 1
ATOM 697 C CA . ASP A 1 90 ? -2.099 -5.908 23.649 1.00 88.94 90 ASP A CA 1
ATOM 698 C C . ASP A 1 90 ? -2.329 -4.554 24.346 1.00 88.94 90 ASP A C 1
ATOM 700 O O . ASP A 1 90 ? -1.985 -4.380 25.517 1.00 88.94 90 ASP A O 1
ATOM 704 N N . LEU A 1 91 ? -2.846 -3.557 23.620 1.00 92.75 91 LEU A N 1
ATOM 705 C CA . LEU A 1 91 ? -2.896 -2.182 24.102 1.00 92.75 91 LEU A CA 1
ATOM 706 C C . LEU A 1 91 ? -4.069 -1.951 25.068 1.00 92.75 91 LEU A C 1
ATOM 708 O O . LEU A 1 91 ? -5.235 -1.989 24.677 1.00 92.75 91 LEU A O 1
ATOM 712 N N . ASP A 1 92 ? -3.752 -1.623 26.322 1.00 92.38 92 ASP A N 1
ATOM 713 C CA . ASP A 1 92 ? -4.705 -1.072 27.291 1.00 92.38 92 ASP A CA 1
ATOM 714 C C . ASP A 1 92 ? -4.829 0.445 27.073 1.00 92.38 92 ASP A C 1
ATOM 716 O O . ASP A 1 92 ? -3.982 1.225 27.509 1.00 92.38 92 ASP A O 1
ATOM 720 N N . TYR A 1 93 ? -5.905 0.873 26.407 1.00 91.00 93 TYR A N 1
ATOM 721 C CA . TYR A 1 93 ? -6.138 2.279 26.051 1.00 91.00 93 TYR A CA 1
ATOM 722 C C . TYR A 1 93 ? -6.278 3.223 27.254 1.00 91.00 93 TYR A C 1
ATOM 724 O O . TYR A 1 93 ? -6.280 4.439 27.059 1.00 91.00 93 TYR A O 1
ATOM 732 N N . SER A 1 94 ? -6.393 2.693 28.477 1.00 90.62 94 SER A N 1
ATOM 733 C CA . SER A 1 94 ? -6.481 3.487 29.705 1.00 90.62 94 SER A CA 1
ATOM 734 C C . SER A 1 94 ? -5.122 3.879 30.298 1.00 90.62 94 SER A C 1
ATOM 736 O O . SER A 1 94 ? -5.078 4.697 31.218 1.00 90.62 94 SER A O 1
ATOM 738 N N . LYS A 1 95 ? -4.014 3.323 29.793 1.00 95.12 95 LYS A N 1
ATOM 739 C CA . LYS A 1 95 ? -2.670 3.506 30.358 1.00 95.12 95 LYS A CA 1
ATOM 740 C C . LYS A 1 95 ? -1.658 3.876 29.288 1.00 95.12 95 LYS A C 1
ATOM 742 O O . LYS A 1 95 ? -1.840 3.602 28.106 1.00 95.12 95 LYS A O 1
ATOM 747 N N . GLU A 1 96 ? -0.570 4.499 29.727 1.00 97.06 96 GLU A N 1
ATOM 748 C CA . GLU A 1 96 ? 0.615 4.644 28.885 1.00 97.06 96 GLU A CA 1
ATOM 749 C C . GLU A 1 96 ? 1.199 3.261 28.579 1.00 97.06 96 GLU A C 1
ATOM 751 O O . GLU A 1 96 ? 1.254 2.390 29.450 1.00 97.06 96 GLU A O 1
ATOM 756 N N . ALA A 1 97 ? 1.640 3.063 27.340 1.00 97.06 97 ALA A N 1
ATOM 757 C CA . ALA A 1 97 ? 2.242 1.817 26.894 1.00 97.06 97 ALA A CA 1
ATOM 758 C C . ALA A 1 97 ? 3.495 2.099 26.073 1.00 97.06 97 ALA A C 1
ATOM 760 O O . ALA A 1 97 ? 3.527 3.027 25.267 1.00 97.06 97 ALA A O 1
ATOM 761 N N . LYS A 1 98 ? 4.516 1.263 26.263 1.00 97.44 98 LYS A N 1
ATOM 762 C CA . LYS A 1 98 ? 5.750 1.266 25.477 1.00 97.44 98 LYS A CA 1
ATOM 763 C C . LYS A 1 98 ? 6.109 -0.167 25.134 1.00 97.44 98 LYS A C 1
ATOM 765 O O . LYS A 1 98 ? 6.019 -1.035 26.003 1.00 97.44 98 LYS A O 1
ATOM 770 N N . LYS A 1 99 ? 6.489 -0.429 23.887 1.00 96.94 99 LYS A N 1
ATOM 771 C CA . LYS A 1 99 ? 6.844 -1.779 23.440 1.00 96.94 99 LYS A CA 1
ATOM 772 C C . LYS A 1 99 ? 7.914 -1.714 22.368 1.00 96.94 99 LYS A C 1
ATOM 774 O O . LYS A 1 99 ? 7.747 -1.014 21.373 1.00 96.94 99 LYS A O 1
ATOM 779 N N . ASP A 1 100 ? 8.959 -2.502 22.564 1.00 96.44 100 ASP A N 1
ATOM 780 C CA . ASP A 1 100 ? 9.921 -2.812 21.517 1.00 96.44 100 ASP A CA 1
ATOM 781 C C . ASP A 1 100 ? 9.493 -4.093 20.811 1.00 96.44 100 ASP A C 1
ATOM 783 O O . ASP A 1 100 ? 9.194 -5.102 21.451 1.00 96.44 100 ASP A O 1
ATOM 787 N N . LEU A 1 101 ? 9.460 -4.039 19.485 1.00 95.69 101 LEU A N 1
ATOM 788 C CA . LEU A 1 101 ? 9.213 -5.180 18.618 1.00 95.69 101 LEU A CA 1
ATOM 789 C C . LEU A 1 101 ? 10.398 -5.384 17.679 1.00 95.69 101 LEU A C 1
ATOM 791 O O . LEU A 1 101 ? 11.111 -4.454 17.310 1.00 95.69 101 LEU A O 1
ATOM 795 N N . THR A 1 102 ? 10.600 -6.620 17.264 1.00 94.12 102 THR A N 1
ATOM 796 C CA . THR A 1 102 ? 11.666 -7.047 16.363 1.00 94.12 102 THR A CA 1
ATOM 797 C C . THR A 1 102 ? 11.072 -7.864 15.228 1.00 94.12 102 THR A C 1
ATOM 799 O O . THR A 1 102 ? 9.951 -8.360 15.313 1.00 94.12 102 THR A O 1
ATOM 802 N N . SER A 1 103 ? 11.828 -8.077 14.153 1.00 88.12 103 SER A N 1
ATOM 803 C CA . SER A 1 103 ? 11.389 -8.930 13.032 1.00 88.12 103 SER A CA 1
ATOM 804 C C . SER A 1 103 ? 10.945 -10.344 13.440 1.00 88.12 103 SER A C 1
ATOM 806 O O . SER A 1 103 ? 10.086 -10.923 12.773 1.00 88.12 103 SER A O 1
ATOM 808 N N . LYS A 1 104 ? 11.430 -10.868 14.575 1.00 90.94 104 LYS A N 1
ATOM 809 C CA . LYS A 1 104 ? 10.977 -12.149 15.140 1.00 90.94 104 LYS A CA 1
ATOM 810 C C . LYS A 1 104 ? 9.501 -12.125 15.542 1.00 90.94 104 LYS A C 1
ATOM 812 O O . LYS A 1 104 ? 8.816 -13.124 15.343 1.00 90.94 104 LYS A O 1
ATOM 817 N N . ASP A 1 105 ? 8.993 -10.992 16.025 1.00 91.94 105 ASP A N 1
ATOM 818 C CA . ASP A 1 105 ? 7.596 -10.825 16.458 1.00 91.94 105 ASP A CA 1
ATOM 819 C C . ASP A 1 105 ? 6.591 -10.929 15.297 1.00 91.94 105 ASP A C 1
ATOM 821 O O . ASP A 1 105 ? 5.400 -11.191 15.504 1.00 91.94 105 ASP A O 1
ATOM 825 N N . ILE A 1 106 ? 7.078 -10.776 14.062 1.00 87.00 106 ILE A N 1
ATOM 826 C CA . ILE A 1 106 ? 6.310 -10.956 12.823 1.00 87.00 106 ILE A CA 1
ATOM 827 C C . ILE A 1 106 ? 6.782 -12.163 11.998 1.00 87.00 106 ILE A C 1
ATOM 829 O O . ILE A 1 106 ? 6.391 -12.300 10.843 1.00 87.00 106 ILE A O 1
ATOM 833 N N . GLY A 1 107 ? 7.625 -13.035 12.566 1.00 84.38 107 GLY A N 1
ATOM 834 C CA . GLY A 1 107 ? 8.117 -14.239 11.890 1.00 84.38 107 GLY A CA 1
ATOM 835 C C . GLY A 1 107 ? 8.982 -13.962 10.655 1.00 84.38 107 GLY A C 1
ATOM 836 O O . GLY A 1 107 ? 9.009 -14.778 9.737 1.00 84.38 107 GLY A O 1
ATOM 837 N N . SER A 1 108 ? 9.665 -12.816 10.607 1.00 81.12 108 SER A N 1
ATOM 838 C CA . SER A 1 108 ? 10.519 -12.408 9.489 1.00 81.12 108 SER A CA 1
ATOM 839 C C . SER A 1 108 ? 11.997 -12.428 9.875 1.00 81.12 108 SER A C 1
ATOM 841 O O . SER A 1 108 ? 12.366 -12.124 11.007 1.00 81.12 108 SER A O 1
ATOM 843 N N . SER A 1 109 ? 12.861 -12.742 8.910 1.00 83.31 109 SER A N 1
ATOM 844 C CA . SER A 1 109 ? 14.316 -12.587 9.026 1.00 83.31 109 SER A CA 1
ATOM 845 C C . SER A 1 109 ? 14.844 -11.323 8.337 1.00 83.31 109 SER A C 1
ATOM 847 O O . SER A 1 109 ? 16.009 -10.979 8.526 1.00 83.31 109 SER A O 1
ATOM 849 N N . SER A 1 110 ? 14.014 -10.624 7.552 1.00 75.75 110 SER A N 1
ATOM 850 C CA . SER A 1 110 ? 14.444 -9.533 6.659 1.00 75.75 110 SER A CA 1
ATOM 851 C C . SER A 1 110 ? 14.887 -8.256 7.383 1.00 75.75 110 SER A C 1
ATOM 853 O O . SER A 1 110 ? 15.481 -7.386 6.761 1.00 75.75 110 SER A O 1
ATOM 855 N N . TYR A 1 111 ? 14.655 -8.155 8.696 1.00 84.56 111 TYR A N 1
ATOM 856 C CA . TYR A 1 111 ? 15.005 -6.989 9.520 1.00 84.56 111 TYR A CA 1
ATOM 857 C C . TYR A 1 111 ? 15.517 -7.433 10.897 1.00 84.56 111 TYR A C 1
ATOM 859 O O . TYR A 1 111 ? 15.105 -6.913 11.934 1.00 84.56 111 TYR A O 1
ATOM 867 N N . LYS A 1 112 ? 16.342 -8.489 10.934 1.00 83.31 112 LYS A N 1
ATOM 868 C CA . LYS A 1 112 ? 16.810 -9.142 12.177 1.00 83.31 112 LYS A CA 1
ATOM 869 C C . LYS A 1 112 ? 17.475 -8.192 13.181 1.00 83.31 112 LYS A C 1
ATOM 871 O O . LYS A 1 112 ? 17.387 -8.439 14.377 1.00 83.31 112 LYS A O 1
ATOM 876 N N . ASP A 1 113 ? 18.063 -7.108 12.684 1.00 85.50 113 ASP A N 1
ATOM 877 C CA . ASP A 1 113 ? 18.809 -6.138 13.487 1.00 85.50 113 ASP A CA 1
ATOM 878 C C . ASP A 1 113 ? 18.012 -4.848 13.770 1.00 85.50 113 ASP A C 1
ATOM 880 O O . ASP A 1 113 ? 18.536 -3.912 14.367 1.00 85.50 113 ASP A O 1
ATOM 884 N N . PHE A 1 114 ? 16.749 -4.778 13.337 1.00 89.56 114 PHE A N 1
ATOM 885 C CA . PHE A 1 114 ? 15.886 -3.620 13.551 1.00 89.56 114 PHE A CA 1
ATOM 886 C C . PHE A 1 114 ? 15.076 -3.791 14.833 1.00 89.56 114 PHE A C 1
ATOM 888 O O . PHE A 1 114 ? 14.485 -4.849 15.074 1.00 89.56 114 PHE A O 1
ATOM 895 N N . VAL A 1 115 ? 14.985 -2.708 15.604 1.00 93.44 115 VAL A N 1
ATOM 896 C CA . VAL A 1 115 ? 14.101 -2.610 16.769 1.00 9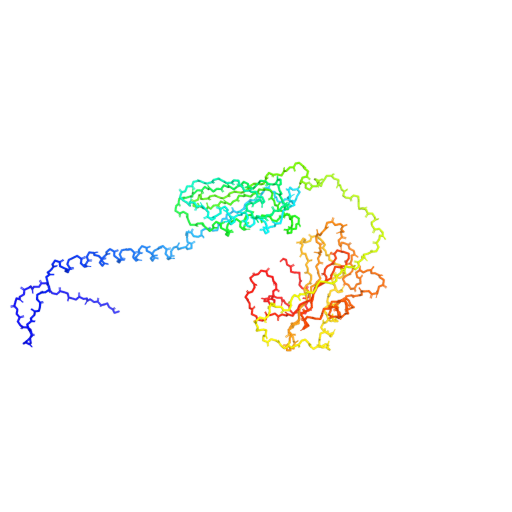3.44 115 VAL A CA 1
ATOM 897 C C . VAL A 1 115 ? 13.081 -1.507 16.522 1.00 93.44 115 VAL A C 1
ATOM 899 O O . VAL A 1 115 ? 13.447 -0.375 16.205 1.00 93.44 115 VAL A O 1
ATOM 902 N N . PHE A 1 116 ? 11.807 -1.857 16.651 1.00 94.44 116 PHE A N 1
ATOM 903 C CA . PHE A 1 116 ? 10.650 -1.000 16.448 1.00 94.44 116 PHE A CA 1
ATOM 904 C C . PHE A 1 116 ? 10.101 -0.592 17.811 1.00 94.44 116 PHE A C 1
ATOM 906 O O . PHE A 1 116 ? 9.412 -1.376 18.460 1.00 94.44 116 PHE A O 1
ATOM 913 N N . HIS A 1 117 ? 10.407 0.629 18.231 1.00 97.12 117 HIS A N 1
ATOM 914 C CA . HIS A 1 117 ? 9.909 1.196 19.472 1.00 97.12 117 HIS A CA 1
ATOM 915 C C . HIS A 1 117 ? 8.563 1.873 19.226 1.00 97.12 117 HIS A C 1
ATOM 917 O O . HIS A 1 117 ? 8.494 2.824 18.448 1.00 97.12 117 HIS A O 1
ATOM 923 N N . PHE A 1 118 ? 7.507 1.408 19.886 1.00 97.50 118 PHE A N 1
ATOM 924 C CA . PHE A 1 118 ? 6.185 2.028 19.876 1.00 97.50 118 PHE A CA 1
ATOM 925 C C . PHE A 1 118 ? 5.860 2.602 21.250 1.00 97.50 118 PHE A C 1
ATOM 927 O O . PHE A 1 118 ? 6.089 1.948 22.268 1.00 97.50 118 PHE A O 1
ATOM 934 N N . GLU A 1 119 ? 5.255 3.786 21.270 1.00 98.19 119 GLU A N 1
ATOM 935 C CA . GLU A 1 119 ? 4.673 4.376 22.471 1.00 98.19 119 GLU A CA 1
ATOM 936 C C . GLU A 1 119 ? 3.224 4.808 22.218 1.00 98.19 119 GLU A C 1
ATOM 938 O O . GLU A 1 119 ? 2.878 5.295 21.138 1.00 98.19 119 GLU A O 1
ATOM 943 N N . TYR A 1 120 ? 2.391 4.661 23.245 1.00 97.88 120 TYR A N 1
ATOM 944 C CA . TYR A 1 120 ? 1.042 5.204 23.321 1.00 97.88 120 TYR A CA 1
ATOM 945 C C . TYR A 1 120 ? 0.872 5.963 24.631 1.00 97.88 120 TYR A C 1
ATOM 947 O O . TYR A 1 120 ? 1.244 5.476 25.702 1.00 97.88 120 TYR A O 1
ATOM 955 N N . LYS A 1 121 ? 0.251 7.137 24.536 1.00 97.75 121 LYS A N 1
ATOM 956 C CA . LYS A 1 121 ? -0.161 7.950 25.671 1.00 97.75 121 LYS A CA 1
ATOM 957 C C . LYS A 1 121 ? -1.675 8.167 25.621 1.00 97.75 121 LYS A C 1
ATOM 959 O O . LYS A 1 121 ? -2.161 8.697 24.617 1.00 97.75 121 LYS A O 1
ATOM 964 N N . PRO A 1 122 ? -2.427 7.811 26.677 1.00 96.06 122 PRO A N 1
ATOM 965 C CA . PRO A 1 122 ? -3.864 8.016 26.709 1.00 96.06 122 PRO A CA 1
ATOM 966 C C . PRO A 1 122 ? -4.198 9.503 26.841 1.00 96.06 122 PRO A C 1
ATOM 968 O O . PRO A 1 122 ? -3.535 10.253 27.559 1.00 96.06 122 PRO A O 1
ATOM 971 N N . GLY A 1 123 ? -5.258 9.922 26.156 1.00 90.69 123 GLY A N 1
ATOM 972 C CA . GLY A 1 123 ? -5.854 11.245 26.322 1.00 90.69 123 GLY A CA 1
ATOM 973 C C . GLY A 1 123 ? -7.162 11.192 27.106 1.00 90.69 123 GLY A C 1
ATOM 974 O O . GLY A 1 123 ? -7.670 10.126 27.455 1.00 90.69 123 GLY A O 1
ATOM 975 N N . ASN A 1 124 ? -7.737 12.358 27.386 1.00 87.19 124 ASN A N 1
ATOM 976 C CA . ASN A 1 124 ? -8.958 12.451 28.178 1.00 87.19 124 ASN A CA 1
ATOM 977 C C . ASN A 1 124 ? -10.187 12.147 27.310 1.00 87.19 124 ASN A C 1
ATOM 979 O O . ASN A 1 124 ? -10.507 12.922 26.410 1.00 87.19 124 ASN A O 1
ATOM 983 N N . LYS A 1 125 ? -10.884 11.036 27.597 1.00 81.88 125 LYS A N 1
ATOM 984 C CA . LYS A 1 125 ? -12.065 10.568 26.840 1.00 81.88 125 LYS A CA 1
ATOM 985 C C . LYS A 1 125 ? -11.800 10.458 25.329 1.00 81.88 125 LYS A C 1
ATOM 987 O O . LYS A 1 125 ? -12.656 10.794 24.515 1.00 81.88 125 LYS A O 1
ATOM 992 N N . CYS A 1 126 ? -10.605 10.001 24.961 1.00 81.88 126 CYS A N 1
ATOM 993 C CA . CYS A 1 126 ? -10.254 9.737 23.572 1.00 81.88 126 CYS A CA 1
ATOM 994 C C . CYS A 1 126 ? -10.749 8.362 23.133 1.00 81.88 126 CYS A C 1
ATOM 996 O O . CYS A 1 126 ? -10.475 7.368 23.805 1.00 81.88 126 CYS A O 1
ATOM 998 N N . TYR A 1 127 ? -11.373 8.298 21.960 1.00 84.38 127 TYR A N 1
ATOM 999 C CA . TYR A 1 127 ? -11.497 7.055 21.214 1.00 84.38 127 TYR A CA 1
ATOM 1000 C C . TYR A 1 127 ? -10.516 7.090 20.042 1.00 84.38 127 TYR A C 1
ATOM 1002 O O . TYR A 1 127 ? -10.624 7.940 19.160 1.00 84.3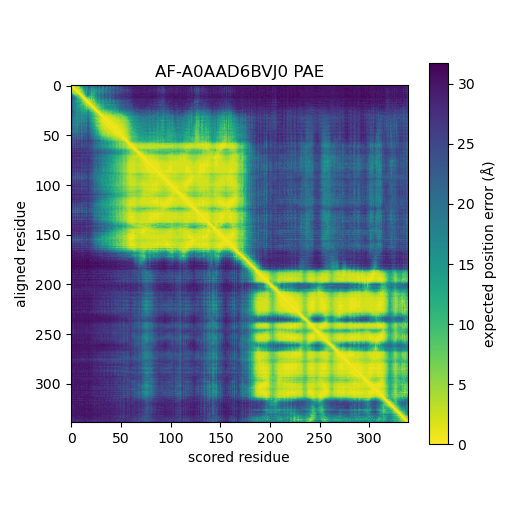8 127 TYR A O 1
ATOM 1010 N N . THR A 1 128 ? -9.539 6.186 20.034 1.00 88.25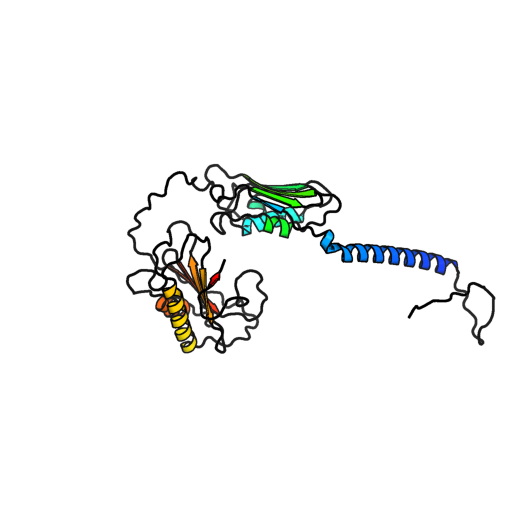 128 THR A N 1
ATOM 1011 C CA . THR A 1 128 ? -8.525 6.100 18.977 1.00 88.25 128 THR A CA 1
ATOM 1012 C C . THR A 1 128 ? -8.517 4.701 18.375 1.00 88.25 128 THR A C 1
ATOM 1014 O O . THR A 1 128 ? -8.511 3.699 19.089 1.00 88.25 128 THR A O 1
ATOM 1017 N N . ASN A 1 129 ? -8.485 4.606 17.044 1.00 91.25 129 ASN A N 1
ATOM 1018 C CA . ASN A 1 129 ? -8.234 3.334 16.373 1.00 91.25 129 ASN A CA 1
ATOM 1019 C C . ASN A 1 129 ? -6.721 3.157 16.206 1.00 91.25 129 ASN A C 1
ATOM 1021 O O . ASN A 1 129 ? -6.125 3.746 15.303 1.00 91.25 129 ASN A O 1
ATOM 1025 N N . CYS A 1 130 ? -6.095 2.366 17.082 1.00 94.88 130 CYS A N 1
ATOM 1026 C CA . CYS A 1 130 ? -4.643 2.174 17.085 1.00 94.88 130 CYS A CA 1
ATOM 1027 C C . CYS A 1 130 ? -4.099 1.717 15.720 1.00 94.88 130 CYS A C 1
ATOM 1029 O O . CYS A 1 130 ? -3.119 2.283 15.237 1.00 94.88 130 CYS A O 1
ATOM 1031 N N . LYS A 1 131 ? -4.757 0.752 15.059 1.00 94.00 131 LYS A N 1
ATOM 1032 C CA . LYS A 1 131 ? -4.281 0.196 13.781 1.00 94.00 131 LYS A CA 1
ATOM 1033 C C . LYS A 1 131 ? -4.302 1.241 12.672 1.00 94.00 131 LYS A C 1
ATOM 1035 O O . LYS A 1 131 ? -3.272 1.503 12.054 1.00 94.00 131 LYS A O 1
ATOM 1040 N N . ASP A 1 132 ? -5.449 1.889 12.485 1.00 90.69 132 ASP A N 1
ATOM 1041 C CA . ASP A 1 132 ? -5.610 2.931 11.466 1.00 90.69 132 ASP A CA 1
ATOM 1042 C C . ASP A 1 132 ? -4.663 4.108 11.725 1.00 90.69 132 ASP A C 1
ATOM 1044 O O . ASP A 1 132 ? -4.083 4.666 10.794 1.00 90.69 132 ASP A O 1
ATOM 1048 N N . THR A 1 133 ? -4.460 4.461 12.998 1.00 94.88 133 THR A N 1
ATOM 1049 C CA . THR A 1 133 ? -3.544 5.535 13.398 1.00 94.88 133 THR A CA 1
ATOM 1050 C C . THR A 1 133 ? -2.110 5.203 13.018 1.00 94.88 133 THR A C 1
ATOM 1052 O O . THR A 1 133 ? -1.458 6.014 12.365 1.00 94.88 133 THR A O 1
ATOM 1055 N N . ILE A 1 134 ? -1.625 4.002 13.354 1.00 94.62 134 ILE A N 1
ATOM 1056 C CA . ILE A 1 134 ? -0.276 3.585 12.964 1.00 94.62 134 ILE A CA 1
ATOM 1057 C C . ILE A 1 134 ? -0.150 3.556 11.443 1.00 94.62 134 ILE A C 1
ATOM 1059 O O . ILE A 1 134 ? 0.838 4.057 10.916 1.00 94.62 134 ILE A O 1
ATOM 1063 N N . HIS A 1 135 ? -1.157 3.061 10.719 1.00 91.06 135 HIS A N 1
ATOM 1064 C CA . HIS A 1 135 ? -1.122 3.047 9.256 1.00 91.06 135 HIS A CA 1
ATOM 1065 C C . HIS A 1 135 ? -0.963 4.455 8.665 1.00 91.06 135 HIS A C 1
ATOM 1067 O O . HIS A 1 135 ? -0.153 4.638 7.754 1.00 91.06 135 HIS A O 1
ATOM 1073 N N . LYS A 1 136 ? -1.675 5.449 9.218 1.00 91.88 136 LYS A N 1
ATOM 1074 C CA . LYS A 1 136 ? -1.538 6.868 8.849 1.00 91.88 136 LYS A CA 1
ATOM 1075 C C . LYS A 1 136 ? -0.170 7.453 9.236 1.00 91.88 136 LYS A C 1
ATOM 1077 O O . LYS A 1 136 ? 0.338 8.314 8.527 1.00 91.88 136 LYS A O 1
ATOM 1082 N N . MET A 1 137 ? 0.439 6.988 10.329 1.00 94.44 137 MET A N 1
ATOM 1083 C CA . MET A 1 137 ? 1.764 7.435 10.782 1.00 94.44 137 MET A CA 1
ATOM 1084 C C . MET A 1 137 ? 2.930 6.859 9.974 1.00 94.44 137 MET A C 1
ATOM 1086 O O . MET A 1 137 ? 4.020 7.425 10.008 1.00 94.44 137 MET A O 1
ATOM 1090 N N . VAL A 1 138 ? 2.766 5.727 9.280 1.00 92.56 138 VAL A N 1
ATOM 1091 C CA . VAL A 1 138 ? 3.849 5.162 8.457 1.00 92.56 138 VAL A CA 1
ATOM 1092 C C . VAL A 1 138 ? 4.077 6.061 7.243 1.00 92.56 138 VAL A C 1
ATOM 1094 O O . VAL A 1 138 ? 3.507 5.887 6.162 1.00 92.56 138 VAL A O 1
ATOM 1097 N N . CYS A 1 139 ? 4.946 7.046 7.435 1.00 88.06 139 CYS A N 1
ATOM 1098 C CA . CYS A 1 139 ? 5.323 7.983 6.402 1.00 88.06 139 CYS A CA 1
ATOM 1099 C C . CYS A 1 139 ? 6.206 7.288 5.373 1.00 88.06 139 CYS A C 1
ATOM 1101 O O . CYS A 1 139 ? 7.196 6.635 5.707 1.00 88.06 139 CYS A O 1
ATOM 1103 N N . SER A 1 140 ? 5.846 7.460 4.105 1.00 78.50 140 SER A N 1
ATOM 1104 C CA . SER A 1 140 ? 6.606 6.880 2.999 1.00 78.50 140 SER A CA 1
ATOM 1105 C C . SER A 1 140 ? 8.007 7.485 2.945 1.00 78.50 140 SER A C 1
ATOM 1107 O O . SER A 1 140 ? 8.172 8.683 3.168 1.00 78.50 140 SER A O 1
ATOM 1109 N N . GLY A 1 141 ? 8.996 6.650 2.648 1.00 75.44 141 GLY A N 1
ATOM 1110 C CA . GLY A 1 141 ? 10.322 7.079 2.242 1.00 75.44 141 GLY A CA 1
ATOM 1111 C C . GLY A 1 141 ? 10.363 7.345 0.740 1.00 75.44 141 GLY A C 1
ATOM 1112 O O . GLY A 1 141 ? 9.429 7.902 0.159 1.00 75.44 141 GLY A O 1
ATOM 1113 N N . TYR A 1 142 ? 11.452 6.917 0.105 1.00 64.88 142 TYR A N 1
ATOM 1114 C CA . TYR A 1 142 ? 11.622 6.999 -1.346 1.00 64.88 142 TYR A CA 1
ATOM 1115 C C . TYR A 1 142 ? 10.607 6.140 -2.114 1.00 64.88 142 TYR A C 1
ATOM 1117 O O . TYR A 1 142 ? 10.205 6.517 -3.213 1.00 64.88 142 TYR A O 1
ATOM 1125 N N . ASP A 1 143 ? 10.173 5.018 -1.537 1.00 64.75 143 ASP A N 1
ATOM 1126 C CA . ASP A 1 143 ? 9.276 4.043 -2.162 1.00 64.75 143 ASP A CA 1
ATOM 1127 C C . ASP A 1 143 ? 8.449 3.242 -1.125 1.00 64.75 143 ASP A C 1
ATOM 1129 O O . ASP A 1 143 ? 8.279 3.661 0.020 1.00 64.75 143 ASP A O 1
ATOM 1133 N N . SER A 1 144 ? 7.841 2.118 -1.527 1.00 63.59 144 SER A N 1
ATOM 1134 C CA . SER A 1 144 ? 7.103 1.213 -0.624 1.00 63.59 144 SER A CA 1
ATOM 1135 C C . SER A 1 144 ? 7.995 0.343 0.267 1.00 63.59 144 SER A C 1
ATOM 1137 O O . SER A 1 144 ? 7.492 -0.220 1.243 1.00 63.59 144 SER A O 1
ATOM 1139 N N . HIS A 1 145 ? 9.282 0.251 -0.069 1.00 71.62 145 HIS A N 1
ATOM 1140 C CA . HIS A 1 145 ? 10.325 -0.504 0.628 1.00 71.62 145 HIS A CA 1
ATOM 1141 C C . HIS A 1 145 ? 11.176 0.398 1.526 1.00 71.62 145 HIS A C 1
ATOM 1143 O O . HIS A 1 145 ? 12.222 -0.005 2.037 1.00 71.62 145 HIS A O 1
ATOM 1149 N N . SER A 1 146 ? 10.731 1.638 1.728 1.00 81.25 146 SER A N 1
ATOM 1150 C CA . SER A 1 146 ? 11.364 2.575 2.628 1.00 81.25 146 SER A CA 1
ATOM 1151 C C . SER A 1 146 ? 10.346 3.452 3.339 1.00 81.25 146 SER A C 1
ATOM 1153 O O . SER A 1 146 ? 9.328 3.864 2.778 1.00 81.25 146 SER A O 1
ATOM 1155 N N . ILE A 1 147 ? 10.618 3.753 4.603 1.00 89.31 147 ILE A N 1
ATOM 1156 C CA . ILE A 1 147 ? 9.744 4.563 5.457 1.00 89.31 147 ILE A CA 1
ATOM 1157 C C . ILE A 1 147 ? 10.575 5.510 6.312 1.00 89.31 147 ILE A C 1
ATOM 1159 O O . ILE A 1 147 ? 11.769 5.292 6.523 1.00 89.31 147 ILE A O 1
ATOM 1163 N N . GLN A 1 148 ? 9.957 6.582 6.796 1.00 92.12 148 GLN A N 1
ATOM 1164 C CA . GLN A 1 148 ? 10.613 7.482 7.742 1.00 92.12 148 GLN A CA 1
ATOM 1165 C C . GLN A 1 148 ? 10.862 6.762 9.075 1.00 92.12 148 GLN A C 1
ATOM 1167 O O . GLN A 1 148 ? 10.000 6.002 9.517 1.00 92.12 148 GLN A O 1
ATOM 1172 N N . PRO A 1 149 ? 12.014 6.995 9.727 1.00 92.06 149 PRO A N 1
ATOM 1173 C CA . PRO A 1 149 ? 12.436 6.226 10.888 1.00 92.06 149 PRO A CA 1
ATOM 1174 C C . PRO A 1 149 ? 11.618 6.512 12.142 1.00 92.06 149 PRO A C 1
ATOM 1176 O O . PRO A 1 149 ? 11.644 5.718 13.074 1.00 92.06 149 PRO A O 1
ATOM 1179 N N . GLU A 1 150 ? 10.906 7.633 12.181 1.00 94.50 150 GLU A N 1
ATOM 1180 C CA . GLU A 1 150 ? 10.049 8.008 13.295 1.00 94.50 150 GLU A CA 1
ATOM 1181 C C . GLU A 1 150 ? 8.835 8.803 12.804 1.00 94.50 150 GLU A C 1
ATOM 1183 O O . GLU A 1 150 ? 8.885 9.555 11.821 1.00 94.50 150 GLU A O 1
ATOM 1188 N N . SER A 1 151 ? 7.728 8.640 13.517 1.00 95.75 151 SER A N 1
ATOM 1189 C CA . SER A 1 151 ? 6.522 9.438 13.334 1.00 95.75 151 SER A CA 1
ATOM 1190 C C . SER A 1 151 ? 5.766 9.562 14.649 1.00 95.75 151 SER A C 1
ATOM 1192 O O . SER A 1 151 ? 5.876 8.712 15.535 1.00 95.75 151 SER A O 1
ATOM 1194 N N . LYS A 1 152 ? 4.981 10.633 14.762 1.00 97.25 152 LYS A N 1
ATOM 1195 C CA . LYS A 1 152 ? 4.083 10.908 15.875 1.00 97.25 152 LYS A CA 1
ATOM 1196 C C . LYS A 1 152 ? 2.692 11.264 15.352 1.00 97.25 152 LYS A C 1
ATOM 1198 O O . LYS A 1 152 ? 2.573 12.070 14.435 1.00 97.25 152 LYS A O 1
ATOM 1203 N N . ALA A 1 153 ? 1.653 10.708 15.960 1.00 97.31 153 ALA A N 1
ATOM 1204 C CA . ALA A 1 153 ? 0.270 11.142 15.817 1.00 97.31 153 ALA A CA 1
ATOM 1205 C C . ALA A 1 153 ? -0.199 11.793 17.117 1.00 97.31 153 ALA A C 1
ATOM 1207 O O . ALA A 1 153 ? 0.001 11.235 18.196 1.00 97.31 153 ALA A O 1
ATOM 1208 N N . THR A 1 154 ? -0.852 12.946 17.012 1.00 96.62 154 THR A N 1
ATOM 1209 C CA . THR A 1 154 ? -1.452 13.652 18.149 1.00 96.62 154 THR A CA 1
ATOM 1210 C C . THR A 1 154 ? -2.932 13.896 17.906 1.00 96.62 154 THR A C 1
ATOM 1212 O O . THR A 1 154 ? -3.321 14.392 16.849 1.00 96.62 154 THR A O 1
ATOM 1215 N N . PHE A 1 155 ? -3.759 13.577 18.897 1.00 94.19 155 PHE A N 1
ATOM 1216 C CA . PHE A 1 155 ? -5.203 13.790 18.868 1.00 94.19 155 PHE A CA 1
ATOM 1217 C C . PHE A 1 155 ? -5.582 15.030 19.678 1.00 94.19 155 PHE A C 1
ATOM 1219 O O . PHE A 1 155 ? -4.954 15.339 20.691 1.00 94.19 155 PHE A O 1
ATOM 1226 N N . LYS A 1 156 ? -6.668 15.713 19.295 1.00 90.94 156 LYS A N 1
ATOM 1227 C CA . LYS A 1 156 ? -7.153 16.913 20.009 1.00 90.94 156 LYS A CA 1
ATOM 1228 C C . LYS A 1 156 ? -7.507 16.641 21.473 1.00 90.94 156 LYS A C 1
ATOM 1230 O O . LYS A 1 156 ? -7.362 17.518 22.315 1.00 90.94 156 LYS A O 1
ATOM 1235 N N . CYS A 1 157 ? -7.948 15.424 21.776 1.00 89.38 157 CYS A N 1
ATOM 1236 C CA . CYS A 1 157 ? -8.275 14.975 23.128 1.00 89.38 157 CYS A CA 1
ATOM 1237 C C . CYS A 1 157 ? -7.028 14.605 23.974 1.00 89.38 157 CYS A C 1
ATOM 1239 O O . CYS A 1 157 ? -7.157 14.189 25.126 1.00 89.38 157 CYS A O 1
ATOM 1241 N N . GLY A 1 158 ? -5.817 14.772 23.424 1.00 93.38 158 GLY A N 1
ATOM 1242 C CA . GLY A 1 158 ? -4.538 14.612 24.123 1.00 93.38 158 GLY A CA 1
ATOM 1243 C C . GLY A 1 158 ? -3.898 13.227 24.015 1.00 93.38 158 GLY A C 1
ATOM 1244 O O . GLY A 1 158 ? -2.809 13.042 24.553 1.00 93.38 158 GLY A O 1
ATOM 1245 N N . ALA A 1 159 ? -4.541 12.268 23.337 1.00 96.00 159 ALA A N 1
ATOM 1246 C CA . ALA A 1 159 ? -3.919 10.977 23.058 1.00 96.00 159 ALA A CA 1
ATOM 1247 C C . ALA A 1 159 ? -2.779 11.142 22.051 1.00 96.00 159 ALA A C 1
ATOM 1249 O O . ALA A 1 159 ? -2.856 11.968 21.135 1.00 96.00 159 ALA A O 1
ATOM 1250 N N . GLU A 1 160 ? -1.738 10.331 22.201 1.00 97.75 160 GLU A N 1
ATOM 1251 C CA . GLU A 1 160 ? -0.583 10.352 21.313 1.00 97.75 160 GLU A CA 1
ATOM 1252 C C . GLU A 1 160 ? -0.117 8.934 20.991 1.00 97.75 160 GLU A C 1
ATOM 1254 O O . GLU A 1 160 ? -0.136 8.049 21.845 1.00 97.75 160 GLU A O 1
ATOM 1259 N N . TYR A 1 161 ? 0.340 8.745 19.758 1.00 97.94 161 TYR A N 1
ATOM 1260 C CA . TYR A 1 161 ? 1.083 7.563 19.338 1.00 97.94 161 TYR A CA 1
ATOM 1261 C C . TYR A 1 161 ? 2.410 8.022 18.760 1.00 97.94 161 TYR A C 1
ATOM 1263 O O . TYR A 1 161 ? 2.463 9.017 18.036 1.00 97.94 161 TYR A O 1
ATOM 1271 N N . SER A 1 162 ? 3.477 7.283 19.020 1.00 97.56 162 SER A N 1
ATOM 1272 C CA . SER A 1 162 ? 4.741 7.466 18.312 1.00 97.56 162 SER A CA 1
ATOM 1273 C C . SER A 1 162 ? 5.376 6.129 17.997 1.00 97.56 162 SER A C 1
ATOM 1275 O O . SER A 1 162 ? 5.231 5.178 18.762 1.00 97.56 162 SER A O 1
ATOM 1277 N N . PHE A 1 163 ? 6.110 6.070 16.893 1.00 94.88 163 PHE A N 1
ATOM 1278 C CA . PHE A 1 163 ? 7.057 4.991 16.670 1.00 94.88 163 PHE A CA 1
ATOM 1279 C C . PHE A 1 163 ? 8.424 5.547 16.302 1.00 94.88 163 PHE A C 1
ATOM 1281 O O . PHE A 1 163 ? 8.531 6.642 15.742 1.00 94.88 163 PHE A O 1
ATOM 1288 N N . LYS A 1 164 ? 9.458 4.760 16.588 1.00 94.56 164 LYS A N 1
ATOM 1289 C CA . LYS A 1 164 ? 10.833 4.999 16.168 1.00 94.56 164 LYS A CA 1
ATOM 1290 C C . LYS A 1 164 ? 11.532 3.678 15.870 1.00 94.56 164 LYS A C 1
ATOM 1292 O O . LYS A 1 164 ? 11.385 2.726 16.631 1.00 94.56 164 LYS A O 1
ATOM 1297 N N . PHE A 1 165 ? 12.319 3.621 14.801 1.00 87.75 165 PHE A N 1
ATOM 1298 C CA . PHE A 1 165 ? 13.186 2.480 14.520 1.00 87.75 165 PHE A CA 1
ATOM 1299 C C . PHE A 1 165 ? 14.622 2.799 14.909 1.00 87.75 165 PHE A C 1
ATOM 1301 O O . PHE A 1 165 ? 15.163 3.849 14.554 1.00 87.75 165 PHE A O 1
ATOM 1308 N N . SER A 1 166 ? 15.255 1.853 15.587 1.00 84.62 166 SER A N 1
ATOM 1309 C CA . SER A 1 166 ? 16.705 1.822 15.726 1.00 84.62 166 SER A CA 1
ATOM 1310 C C . SER A 1 166 ? 17.263 0.951 14.608 1.00 84.62 166 SER A C 1
ATOM 1312 O O . SER A 1 166 ? 16.951 -0.238 14.526 1.00 84.62 166 SER A O 1
ATOM 1314 N N . VAL A 1 167 ? 18.058 1.564 13.732 1.00 76.12 167 VAL A N 1
ATOM 1315 C CA . VAL A 1 167 ? 18.788 0.893 12.650 1.00 76.12 167 VAL A CA 1
ATOM 1316 C C . VAL A 1 167 ? 20.259 0.761 13.041 1.00 76.12 167 VAL A C 1
ATOM 1318 O O . VAL A 1 167 ? 20.826 1.741 13.525 1.00 76.12 167 VAL A O 1
ATOM 1321 N N . PRO A 1 168 ? 20.906 -0.391 12.797 1.00 68.62 168 PRO A N 1
ATOM 1322 C CA . PRO A 1 168 ? 22.363 -0.478 12.830 1.00 68.62 168 PRO A CA 1
ATOM 1323 C C . PRO A 1 168 ? 22.967 0.480 11.795 1.00 68.62 168 PRO A C 1
ATOM 1325 O O . PRO A 1 168 ? 22.380 0.669 10.728 1.00 68.62 168 PRO A O 1
ATOM 1328 N N . ASP A 1 169 ? 24.154 1.031 12.062 1.00 60.16 169 ASP A N 1
ATOM 1329 C CA . ASP A 1 169 ? 24.817 2.041 11.211 1.00 60.16 169 ASP A CA 1
ATOM 1330 C C . ASP A 1 169 ? 24.938 1.645 9.723 1.00 60.16 169 ASP A C 1
ATOM 1332 O O . ASP A 1 169 ? 24.998 2.504 8.848 1.00 60.16 169 ASP A O 1
ATOM 1336 N N . HIS A 1 170 ? 24.913 0.347 9.408 1.00 51.81 170 HIS A N 1
ATOM 1337 C CA . HIS A 1 170 ? 25.009 -0.181 8.043 1.00 51.81 170 HIS A CA 1
ATOM 1338 C C . HIS A 1 170 ? 23.675 -0.269 7.276 1.00 51.81 170 HIS A C 1
ATOM 1340 O O . HIS A 1 170 ? 23.687 -0.583 6.089 1.00 51.81 170 HIS A O 1
ATOM 1346 N N . ALA A 1 171 ? 22.533 -0.017 7.924 1.00 52.81 171 ALA A N 1
ATOM 1347 C CA . ALA A 1 171 ? 21.196 -0.113 7.322 1.00 52.81 171 ALA A CA 1
ATOM 1348 C C . ALA A 1 171 ? 20.604 1.249 6.911 1.00 52.81 171 ALA A C 1
ATOM 1350 O O . ALA A 1 171 ? 19.478 1.322 6.410 1.00 52.81 171 ALA A O 1
ATOM 1351 N N . GLN A 1 172 ? 21.347 2.337 7.123 1.00 53.16 172 GLN A N 1
ATOM 1352 C CA . GLN A 1 172 ? 20.988 3.649 6.597 1.00 53.16 172 GLN A CA 1
ATOM 1353 C C . GLN A 1 172 ? 21.303 3.677 5.099 1.00 53.16 172 GLN A C 1
ATOM 1355 O O . GLN A 1 172 ? 22.414 3.338 4.687 1.00 53.16 172 GLN A O 1
ATOM 1360 N N . PHE A 1 173 ? 20.335 4.082 4.271 1.00 49.12 173 PHE A N 1
ATOM 1361 C CA . PHE A 1 173 ? 20.637 4.385 2.873 1.00 49.12 173 PHE A CA 1
ATOM 1362 C C . PHE A 1 173 ? 21.758 5.435 2.827 1.00 49.12 173 PHE A C 1
ATOM 1364 O O . PHE A 1 173 ? 21.745 6.352 3.656 1.00 49.12 173 PHE A O 1
ATOM 1371 N N . PRO A 1 174 ? 22.721 5.332 1.891 1.00 43.88 174 PRO A N 1
ATOM 1372 C CA . PRO A 1 174 ? 23.795 6.307 1.783 1.00 43.88 174 PRO A CA 1
ATOM 1373 C C . PRO A 1 174 ? 23.196 7.714 1.715 1.00 43.88 174 PRO A C 1
ATOM 1375 O O . PRO A 1 174 ? 22.373 8.019 0.848 1.00 43.88 174 PRO A O 1
ATOM 1378 N N . THR A 1 175 ? 23.575 8.556 2.677 1.00 41.22 175 THR A N 1
ATOM 1379 C CA . THR A 1 175 ? 23.142 9.948 2.745 1.00 41.22 175 THR A CA 1
ATOM 1380 C C . THR A 1 175 ? 23.504 10.628 1.431 1.00 41.22 175 THR A C 1
ATOM 1382 O O . THR A 1 175 ? 24.648 10.586 0.974 1.00 41.22 175 THR A O 1
ATOM 1385 N N . ALA A 1 176 ? 22.498 11.220 0.787 1.00 42.81 176 ALA A N 1
ATOM 1386 C CA . ALA A 1 176 ? 22.622 11.925 -0.480 1.00 42.81 176 ALA A CA 1
ATOM 1387 C C . ALA A 1 176 ? 23.430 13.227 -0.309 1.00 42.81 176 ALA A C 1
ATOM 1389 O O . ALA A 1 176 ? 22.884 14.324 -0.367 1.00 42.81 176 ALA A O 1
ATOM 1390 N N . THR A 1 177 ? 24.737 13.105 -0.078 1.00 38.62 177 THR A N 1
ATOM 1391 C CA . THR A 1 177 ? 25.695 14.224 -0.069 1.00 38.62 177 THR A CA 1
ATOM 1392 C C . THR A 1 177 ? 26.725 14.096 -1.192 1.00 38.62 177 THR A C 1
ATOM 1394 O O . THR A 1 177 ? 27.490 15.023 -1.439 1.00 38.62 177 THR A O 1
ATOM 1397 N N . SER A 1 178 ? 26.712 12.997 -1.950 1.00 35.09 178 SER A N 1
ATOM 1398 C CA . SER A 1 178 ? 27.318 12.974 -3.278 1.00 35.09 178 SER A CA 1
ATOM 1399 C C . SER A 1 178 ? 26.213 13.191 -4.306 1.00 35.09 178 SER A C 1
ATOM 1401 O O . SER A 1 178 ? 25.264 12.416 -4.408 1.00 35.09 178 SER A O 1
ATOM 1403 N N . LYS A 1 179 ? 26.310 14.284 -5.069 1.00 37.81 179 LYS A N 1
ATOM 1404 C CA . LYS A 1 179 ? 25.634 14.398 -6.365 1.00 37.81 179 LYS A CA 1
ATOM 1405 C C . LYS A 1 179 ? 25.891 13.073 -7.096 1.00 37.81 179 LYS A C 1
ATOM 1407 O O . LYS A 1 179 ? 27.069 12.744 -7.241 1.00 37.81 179 LYS A O 1
ATOM 1412 N N . PRO A 1 180 ? 24.868 12.301 -7.504 1.00 37.25 180 PRO A N 1
ATOM 1413 C CA . PRO A 1 180 ? 25.112 11.051 -8.199 1.00 37.25 180 PRO A CA 1
ATOM 1414 C C . PRO A 1 180 ? 25.880 11.384 -9.474 1.00 37.25 180 PRO A C 1
ATOM 1416 O O . PRO A 1 180 ? 25.342 11.974 -10.413 1.00 37.25 180 PRO A O 1
ATOM 1419 N N . THR A 1 181 ? 27.169 11.054 -9.487 1.00 35.41 181 THR A N 1
ATOM 1420 C CA . THR A 1 181 ? 27.895 10.870 -10.733 1.00 35.41 181 THR A CA 1
ATOM 1421 C C . THR A 1 181 ? 27.226 9.665 -11.354 1.00 35.41 181 THR A C 1
ATOM 1423 O O . THR A 1 181 ? 27.463 8.540 -10.921 1.00 35.41 181 THR A O 1
ATOM 1426 N N . SER A 1 182 ? 26.285 9.932 -12.262 1.00 37.12 182 SER A N 1
ATOM 1427 C CA . SER A 1 182 ? 25.591 8.917 -13.042 1.00 37.12 182 SER A CA 1
ATOM 1428 C C . SER A 1 182 ? 26.631 7.890 -13.489 1.00 37.12 182 SER A C 1
ATOM 1430 O O . SER A 1 182 ? 27.559 8.275 -14.211 1.00 37.12 182 SER A O 1
ATOM 1432 N N . PRO A 1 183 ? 26.563 6.621 -13.048 1.00 41.44 183 PRO A N 1
ATOM 1433 C CA . PRO A 1 183 ? 27.291 5.588 -13.747 1.00 41.44 183 PRO A CA 1
ATOM 1434 C C . PRO A 1 183 ? 26.742 5.650 -15.167 1.00 41.44 183 PRO A C 1
ATOM 1436 O O . PRO A 1 183 ? 25.534 5.519 -15.367 1.00 41.44 183 PRO A O 1
ATOM 1439 N N . ALA A 1 184 ? 27.600 5.924 -16.144 1.00 43.97 184 ALA A N 1
ATOM 1440 C CA . ALA A 1 184 ? 27.264 5.707 -17.538 1.00 43.97 184 ALA A CA 1
ATOM 1441 C C . ALA A 1 184 ? 27.034 4.198 -17.701 1.00 43.97 184 ALA A C 1
ATOM 1443 O O . ALA A 1 184 ? 27.946 3.450 -18.034 1.00 43.97 184 ALA A O 1
ATOM 1444 N N . ASN A 1 185 ? 25.835 3.726 -17.358 1.00 45.88 185 ASN A N 1
ATOM 1445 C CA . ASN A 1 185 ? 25.406 2.372 -17.645 1.00 45.88 185 ASN A CA 1
ATOM 1446 C C . ASN A 1 185 ? 25.074 2.354 -19.136 1.00 45.88 185 ASN A C 1
ATOM 1448 O O . ASN A 1 185 ? 23.945 2.578 -19.551 1.00 45.88 185 ASN A O 1
ATOM 1452 N N . THR A 1 186 ? 26.110 2.143 -19.941 1.00 53.88 186 THR A N 1
ATOM 1453 C CA . THR A 1 186 ? 26.046 1.986 -21.400 1.00 53.88 186 THR A CA 1
ATOM 1454 C C . THR A 1 186 ? 25.445 0.633 -21.807 1.00 53.88 186 THR A C 1
ATOM 1456 O O . THR A 1 186 ? 25.322 0.344 -22.994 1.00 53.88 186 THR A O 1
ATOM 1459 N N . ALA A 1 187 ? 25.102 -0.227 -20.843 1.00 64.44 187 ALA A N 1
ATOM 1460 C CA . ALA A 1 187 ? 24.437 -1.494 -21.105 1.00 64.44 187 ALA A CA 1
ATOM 1461 C C . ALA A 1 187 ? 22.963 -1.247 -21.444 1.00 64.44 187 ALA A C 1
ATOM 1463 O O . ALA A 1 187 ? 22.249 -0.588 -20.683 1.00 64.44 187 ALA A O 1
ATOM 1464 N N . ALA A 1 188 ? 22.520 -1.791 -22.579 1.00 71.88 188 ALA A N 1
ATOM 1465 C CA . ALA A 1 188 ? 21.121 -1.749 -22.975 1.00 71.88 188 ALA A CA 1
ATOM 1466 C C . ALA A 1 188 ? 20.227 -2.368 -21.877 1.00 71.88 188 ALA A C 1
ATOM 1468 O O . ALA A 1 188 ? 20.642 -3.330 -21.218 1.00 71.88 188 ALA A O 1
ATOM 1469 N N . PRO A 1 189 ? 19.009 -1.840 -21.664 1.00 83.44 189 PRO A N 1
ATOM 1470 C CA . PRO A 1 189 ? 18.030 -2.444 -20.768 1.00 83.44 189 PRO A CA 1
ATOM 1471 C C . PRO A 1 189 ? 17.766 -3.900 -21.150 1.00 83.44 189 PRO A C 1
ATOM 1473 O O . PRO A 1 189 ? 17.638 -4.224 -22.328 1.00 83.44 189 PRO A O 1
ATOM 1476 N N . THR A 1 190 ? 17.658 -4.777 -20.156 1.00 87.38 190 THR A N 1
ATOM 1477 C CA . THR A 1 190 ? 17.361 -6.195 -20.377 1.00 87.38 190 THR A CA 1
ATOM 1478 C C . THR A 1 190 ? 15.905 -6.517 -20.060 1.00 87.38 190 THR A C 1
ATOM 1480 O O . THR A 1 190 ? 15.286 -5.903 -19.183 1.00 87.38 190 THR A O 1
ATOM 1483 N N . MET A 1 191 ? 15.364 -7.507 -20.771 1.00 89.25 191 MET A N 1
ATOM 1484 C CA . MET A 1 191 ? 14.095 -8.147 -20.429 1.00 89.25 191 MET A CA 1
ATOM 1485 C C . MET A 1 191 ? 14.288 -9.046 -19.205 1.00 89.25 191 MET A C 1
ATOM 1487 O O . MET A 1 191 ? 15.251 -9.808 -19.127 1.00 89.25 191 MET A O 1
ATOM 1491 N N . GLY A 1 192 ? 13.374 -8.952 -18.245 1.00 88.44 192 GLY A N 1
ATOM 1492 C CA . GLY A 1 192 ? 13.242 -9.893 -17.139 1.00 88.44 192 GLY A CA 1
ATOM 1493 C C . GLY A 1 192 ? 12.310 -11.054 -17.485 1.00 88.44 192 GLY A C 1
ATOM 1494 O O . GLY A 1 192 ? 11.698 -11.088 -18.550 1.00 88.44 192 GLY A O 1
ATOM 1495 N N . GLU A 1 193 ? 12.166 -11.994 -16.554 1.00 89.94 193 GLU A N 1
ATOM 1496 C CA . GLU A 1 193 ? 11.226 -13.106 -16.701 1.00 89.94 193 GLU A CA 1
ATOM 1497 C C . GLU A 1 193 ? 9.770 -12.647 -16.529 1.00 89.94 193 GLU A C 1
ATOM 1499 O O . GLU A 1 193 ? 9.452 -11.788 -15.696 1.00 89.94 193 GLU A O 1
ATOM 1504 N N . VAL A 1 194 ? 8.866 -13.251 -17.304 1.00 91.38 194 VAL A N 1
ATOM 1505 C CA . VAL A 1 194 ? 7.426 -13.037 -17.153 1.00 91.38 194 VAL A CA 1
ATOM 1506 C C . VAL A 1 194 ? 6.930 -13.675 -15.852 1.00 91.38 194 VAL A C 1
ATOM 1508 O O . VAL A 1 194 ? 7.181 -14.841 -15.563 1.00 91.38 194 VAL A O 1
ATOM 1511 N N . THR A 1 195 ? 6.194 -12.909 -15.047 1.00 91.19 195 THR A N 1
ATOM 1512 C CA . THR A 1 195 ? 5.494 -13.401 -13.855 1.00 91.19 195 THR A CA 1
ATOM 1513 C C . THR A 1 195 ? 3.994 -13.408 -14.116 1.00 91.19 195 THR A C 1
ATOM 1515 O O . THR A 1 195 ? 3.363 -12.349 -14.175 1.00 91.19 195 THR A O 1
ATOM 1518 N N . CYS A 1 196 ? 3.407 -14.595 -14.238 1.00 88.06 196 CYS A N 1
ATOM 1519 C CA . CYS A 1 196 ? 1.977 -14.741 -14.493 1.00 88.06 196 CYS A CA 1
ATOM 1520 C C . CYS A 1 196 ? 1.144 -14.577 -13.224 1.00 88.06 196 CYS A C 1
ATOM 1522 O O . CYS A 1 196 ? 1.508 -15.054 -12.147 1.00 88.06 196 CYS A O 1
ATOM 1524 N N . PHE A 1 197 ? -0.014 -13.930 -13.350 1.00 85.75 197 PHE A N 1
ATOM 1525 C CA . PHE A 1 197 ? -0.952 -13.845 -12.237 1.00 85.75 197 PHE A CA 1
ATOM 1526 C C . PHE A 1 197 ? -1.629 -15.208 -11.991 1.00 85.75 197 PHE A C 1
ATOM 1528 O O . PHE A 1 197 ? -1.917 -15.931 -12.946 1.00 85.75 197 PHE A O 1
ATOM 1535 N N . PRO A 1 198 ? -1.900 -15.600 -10.731 1.00 78.00 198 PRO A N 1
ATOM 1536 C CA . PRO A 1 198 ? -2.453 -16.921 -10.426 1.00 78.00 198 PRO A CA 1
ATOM 1537 C C . PRO A 1 198 ? -3.888 -17.072 -10.946 1.00 78.00 198 PRO A C 1
ATOM 1539 O O . PRO A 1 198 ? -4.681 -16.143 -10.857 1.00 78.00 198 PRO A O 1
ATOM 1542 N N . GLU A 1 199 ? -4.277 -18.253 -11.415 1.00 70.19 199 GLU A N 1
ATOM 1543 C CA . GLU A 1 199 ? -5.642 -18.508 -11.912 1.00 70.19 199 GLU A CA 1
ATOM 1544 C C . GLU A 1 199 ? -6.702 -18.455 -10.786 1.00 70.19 199 GLU A C 1
ATOM 1546 O O . GLU A 1 199 ? -7.831 -18.005 -10.979 1.00 70.19 199 GLU A O 1
ATOM 1551 N N . SER A 1 200 ? -6.307 -18.820 -9.560 1.00 56.22 200 SER A N 1
ATOM 1552 C CA . SER A 1 200 ? -7.194 -19.094 -8.420 1.00 56.22 200 SER A CA 1
ATOM 1553 C C . SER A 1 200 ? -7.860 -17.886 -7.749 1.00 56.22 200 SER A C 1
ATOM 1555 O O . SER A 1 200 ? -8.747 -18.085 -6.920 1.00 56.22 200 SER A O 1
ATOM 1557 N N . ARG A 1 201 ? -7.529 -16.629 -8.093 1.00 51.72 201 ARG A N 1
ATOM 1558 C CA . ARG A 1 201 ? -8.251 -15.465 -7.515 1.00 51.72 201 ARG A CA 1
ATOM 1559 C C . ARG A 1 201 ? -9.630 -15.212 -8.149 1.00 51.72 201 ARG A C 1
ATOM 1561 O O . ARG A 1 201 ? -10.140 -14.100 -8.048 1.00 51.72 201 ARG A O 1
ATOM 1568 N N . ARG A 1 202 ? -10.255 -16.197 -8.802 1.00 53.09 202 ARG A N 1
ATOM 1569 C CA . ARG A 1 202 ? -11.607 -16.043 -9.363 1.00 53.09 202 ARG A CA 1
ATOM 1570 C C . ARG A 1 202 ? -12.595 -17.110 -8.887 1.00 53.09 202 ARG A C 1
ATOM 1572 O O . ARG A 1 202 ? -12.989 -17.973 -9.664 1.00 53.09 202 ARG A O 1
ATOM 1579 N N . PRO A 1 203 ? -13.153 -16.975 -7.677 1.00 41.38 203 PRO A N 1
ATOM 1580 C CA . PRO A 1 203 ? -14.536 -17.360 -7.463 1.00 41.38 203 PRO A CA 1
ATOM 1581 C C . PRO A 1 203 ? -15.435 -16.317 -8.165 1.00 41.38 203 PRO A C 1
ATOM 1583 O O . PRO A 1 203 ? -15.694 -15.243 -7.629 1.00 41.38 203 PRO A O 1
ATOM 1586 N N . GLY A 1 204 ? -15.890 -16.606 -9.391 1.00 48.34 204 GLY A N 1
ATOM 1587 C CA . GLY A 1 204 ? -17.045 -15.914 -9.990 1.00 48.34 204 GLY A CA 1
ATOM 1588 C C . GLY A 1 204 ? -16.797 -14.599 -10.743 1.00 48.34 204 GLY A C 1
ATOM 1589 O O . GLY A 1 204 ? -17.559 -13.649 -10.568 1.00 48.34 204 GLY A O 1
ATOM 1590 N N . SER A 1 205 ? -15.787 -14.527 -11.620 1.00 54.38 205 SER A N 1
ATOM 1591 C CA . SER A 1 205 ? -15.739 -13.437 -12.610 1.00 54.38 205 SER A CA 1
ATOM 1592 C C . SER A 1 205 ? -16.973 -13.488 -13.511 1.00 54.38 205 SER A C 1
ATOM 1594 O O . SER A 1 205 ? -17.158 -14.452 -14.246 1.00 54.38 205 SER A O 1
ATOM 1596 N N . ILE A 1 206 ? -17.782 -12.429 -13.481 1.00 54.97 206 ILE A N 1
ATOM 1597 C CA . ILE A 1 206 ? -18.931 -12.226 -14.379 1.00 54.97 206 ILE A CA 1
ATOM 1598 C C . ILE A 1 206 ? -18.518 -11.909 -15.827 1.00 54.97 206 ILE A C 1
ATOM 1600 O O . ILE A 1 206 ? -19.355 -11.940 -16.724 1.00 54.97 206 ILE A O 1
ATOM 1604 N N . TYR A 1 207 ? -17.240 -11.593 -16.062 1.00 61.47 207 TYR A N 1
ATOM 1605 C CA . TYR A 1 207 ? -16.707 -11.286 -17.389 1.00 61.47 207 TYR A CA 1
ATOM 1606 C C . TYR A 1 207 ? -16.233 -12.562 -18.082 1.00 61.47 207 TYR A C 1
ATOM 1608 O O . TYR A 1 207 ? -15.622 -13.424 -17.441 1.00 61.47 207 TYR A O 1
ATOM 1616 N N . GLY A 1 208 ? -16.524 -12.661 -19.383 1.00 65.69 208 GLY A N 1
ATOM 1617 C CA . GLY A 1 208 ? -16.201 -13.820 -20.218 1.00 65.69 208 GLY A CA 1
ATOM 1618 C C . GLY A 1 208 ? -14.699 -14.024 -20.452 1.00 65.69 208 GLY A C 1
ATOM 1619 O O . GLY A 1 208 ? -13.858 -13.284 -19.940 1.00 65.69 208 GLY A O 1
ATOM 1620 N N . ALA A 1 209 ? -14.355 -15.046 -21.239 1.00 76.75 209 ALA A N 1
ATOM 1621 C CA . ALA A 1 209 ? -12.971 -15.308 -21.633 1.00 76.75 209 ALA A CA 1
ATOM 1622 C C . ALA A 1 209 ? -12.386 -14.142 -22.451 1.00 76.75 209 ALA A C 1
ATOM 1624 O O . ALA A 1 209 ? -13.094 -13.518 -23.250 1.00 76.75 209 ALA A O 1
ATOM 1625 N N . VAL A 1 210 ? -11.085 -13.874 -22.288 1.00 82.31 210 VAL A N 1
ATOM 1626 C CA . VAL A 1 210 ? -10.379 -12.885 -23.115 1.00 82.31 210 VAL A CA 1
ATOM 1627 C C . VAL A 1 210 ? -10.422 -13.321 -24.572 1.00 82.31 210 VAL A C 1
ATOM 1629 O O . VAL A 1 210 ? -10.020 -14.431 -24.916 1.00 82.31 210 VAL A O 1
ATOM 1632 N N . ARG A 1 211 ? -10.910 -12.435 -25.442 1.00 85.12 211 ARG A N 1
ATOM 1633 C CA . ARG A 1 211 ? -10.947 -12.671 -26.888 1.00 85.12 211 ARG A CA 1
ATOM 1634 C C . ARG A 1 211 ? -9.648 -12.141 -27.503 1.00 85.12 211 ARG A C 1
ATOM 1636 O O . ARG A 1 211 ? -9.455 -10.924 -27.458 1.00 85.12 211 ARG A O 1
ATOM 1643 N N . PRO A 1 212 ? -8.790 -12.990 -28.105 1.00 85.38 212 PRO A N 1
ATOM 1644 C CA . PRO A 1 212 ? -7.466 -12.576 -28.576 1.00 85.38 212 PRO A CA 1
ATOM 1645 C C . PRO A 1 212 ? -7.477 -11.358 -29.507 1.00 85.38 212 PRO A C 1
ATOM 1647 O O . PRO A 1 212 ? -6.651 -10.465 -29.347 1.00 85.38 212 PRO A O 1
ATOM 1650 N N . ASP A 1 213 ? -8.439 -11.264 -30.426 1.00 87.75 213 ASP A N 1
ATOM 1651 C CA . ASP A 1 213 ? -8.515 -10.137 -31.368 1.00 87.75 213 ASP A CA 1
ATOM 1652 C C . ASP A 1 213 ? -8.861 -8.814 -30.671 1.00 87.75 213 ASP A C 1
ATOM 1654 O O . ASP A 1 213 ? -8.271 -7.772 -30.961 1.00 87.75 213 ASP A O 1
ATOM 1658 N N . GLN A 1 214 ? -9.784 -8.853 -29.704 1.00 89.31 214 GLN A N 1
ATOM 1659 C CA . GLN A 1 214 ? -10.156 -7.674 -28.917 1.00 89.31 214 GLN A CA 1
ATOM 1660 C C . GLN A 1 214 ? -9.012 -7.239 -28.002 1.00 89.31 214 GLN A C 1
ATOM 1662 O O . GLN A 1 214 ? -8.756 -6.045 -27.866 1.00 89.31 214 GLN A O 1
ATOM 1667 N N . TYR A 1 215 ? -8.316 -8.206 -27.404 1.00 90.69 215 TYR A N 1
ATOM 1668 C CA . TYR A 1 215 ? -7.129 -7.956 -26.600 1.00 90.69 215 TYR A CA 1
ATOM 1669 C C . TYR A 1 215 ? -6.020 -7.294 -27.426 1.00 90.69 215 TYR A C 1
ATOM 1671 O O . TYR A 1 215 ? -5.513 -6.245 -27.038 1.00 90.69 215 TYR A O 1
ATOM 1679 N N . LYS A 1 216 ? -5.695 -7.837 -28.606 1.00 92.44 216 LYS A N 1
ATOM 1680 C CA . LYS A 1 216 ? -4.660 -7.278 -29.488 1.00 92.44 216 LYS A CA 1
ATOM 1681 C C . LYS A 1 216 ? -4.967 -5.834 -29.889 1.00 92.44 216 LYS A C 1
ATOM 1683 O O . LYS A 1 216 ? -4.077 -4.993 -29.804 1.00 92.44 216 LYS A O 1
ATOM 1688 N N . ALA A 1 217 ? -6.216 -5.540 -30.253 1.00 92.06 217 ALA A N 1
ATOM 1689 C CA . ALA A 1 217 ? -6.643 -4.179 -30.575 1.00 92.06 217 ALA A CA 1
ATOM 1690 C C . ALA A 1 217 ? -6.586 -3.234 -29.35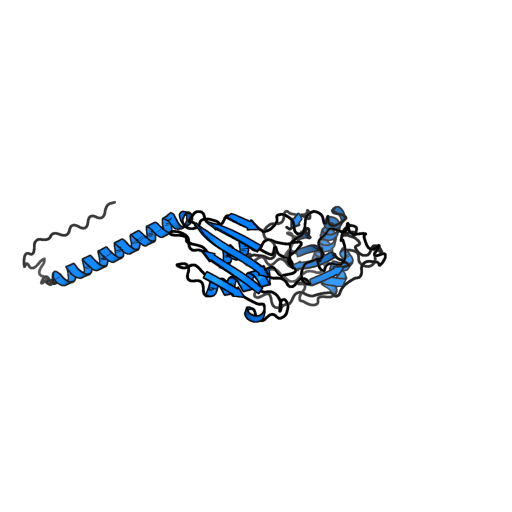7 1.00 92.06 217 ALA A C 1
ATOM 1692 O O . ALA A 1 217 ? -6.276 -2.052 -29.502 1.00 92.06 217 ALA A O 1
ATOM 1693 N N . ALA A 1 218 ? -6.880 -3.738 -28.155 1.00 92.75 218 ALA A N 1
ATOM 1694 C CA . ALA A 1 218 ? -6.764 -2.971 -26.918 1.00 92.75 218 ALA A CA 1
ATOM 1695 C C . ALA A 1 218 ? -5.304 -2.658 -26.561 1.00 92.75 218 ALA A C 1
ATOM 1697 O O . ALA A 1 218 ? -5.015 -1.527 -26.173 1.00 92.75 218 ALA A O 1
ATOM 1698 N N . VAL A 1 219 ? -4.391 -3.617 -26.753 1.00 95.25 219 VAL A N 1
ATOM 1699 C CA . VAL A 1 219 ? -2.946 -3.408 -26.585 1.00 95.25 219 VAL A CA 1
ATOM 1700 C C . VAL A 1 219 ? -2.450 -2.290 -27.494 1.00 95.25 219 VAL A C 1
ATOM 1702 O O . VAL A 1 219 ? -1.737 -1.410 -27.024 1.00 95.25 219 VAL A O 1
ATOM 1705 N N . ASP A 1 220 ? -2.842 -2.282 -28.770 1.00 94.94 220 ASP A N 1
ATOM 1706 C CA . ASP A 1 220 ? -2.380 -1.250 -29.709 1.00 94.94 220 ASP A CA 1
ATOM 1707 C C . ASP A 1 220 ? -2.795 0.154 -29.253 1.00 94.94 220 ASP A C 1
ATOM 1709 O O . ASP A 1 220 ? -1.974 1.070 -29.235 1.00 94.94 220 ASP A O 1
ATOM 1713 N N . LYS A 1 221 ? -4.035 0.308 -28.776 1.00 94.19 221 LYS A N 1
ATOM 1714 C CA . LYS A 1 221 ? -4.518 1.577 -28.214 1.00 94.19 221 LYS A CA 1
ATOM 1715 C C . LYS A 1 221 ? -3.801 1.962 -26.918 1.00 94.19 221 LYS A C 1
ATOM 1717 O O . LYS A 1 221 ? -3.484 3.135 -26.725 1.00 94.19 221 LYS A O 1
ATOM 1722 N N . ALA A 1 222 ? -3.549 0.996 -26.032 1.00 93.81 222 ALA A N 1
ATOM 1723 C CA . ALA A 1 222 ? -2.820 1.226 -24.787 1.00 93.81 222 ALA A CA 1
ATOM 1724 C C . ALA A 1 222 ? -1.384 1.688 -25.069 1.00 93.81 222 ALA A C 1
ATOM 1726 O O . ALA A 1 222 ? -0.926 2.679 -24.505 1.00 93.81 222 ALA A O 1
ATOM 1727 N N . CYS A 1 223 ? -0.696 1.028 -25.999 1.00 95.69 223 CYS A N 1
ATOM 1728 C CA . CYS A 1 223 ? 0.662 1.383 -26.385 1.00 95.69 223 CYS A CA 1
ATOM 1729 C C . CYS A 1 223 ? 0.742 2.729 -27.107 1.00 95.69 223 CYS A C 1
ATOM 1731 O O . CYS A 1 223 ? 1.653 3.498 -26.820 1.00 95.69 223 CYS A O 1
ATOM 1733 N N . GLU A 1 224 ? -0.225 3.074 -27.964 1.00 93.88 224 GLU A N 1
ATOM 1734 C CA . GLU A 1 224 ? -0.313 4.420 -28.548 1.00 93.88 224 GLU A CA 1
ATOM 1735 C C . GLU A 1 224 ? -0.489 5.491 -27.455 1.00 93.88 224 GLU A C 1
ATOM 1737 O O . GLU A 1 224 ? 0.124 6.560 -27.496 1.00 93.88 224 GLU A O 1
ATOM 1742 N N . ALA A 1 225 ? -1.308 5.201 -26.440 1.00 90.75 225 ALA A N 1
ATOM 1743 C CA . ALA A 1 225 ? -1.495 6.076 -25.291 1.00 90.75 225 ALA A CA 1
ATOM 1744 C C . ALA A 1 225 ? -0.196 6.240 -24.478 1.00 90.75 225 ALA A C 1
ATOM 1746 O O . ALA A 1 225 ? 0.179 7.369 -24.154 1.00 90.75 225 ALA A O 1
ATOM 1747 N N . PHE A 1 226 ? 0.521 5.152 -24.186 1.00 91.12 226 PHE A N 1
ATOM 1748 C CA . PHE A 1 226 ? 1.804 5.207 -23.480 1.00 91.12 226 PHE A CA 1
ATOM 1749 C C . PHE A 1 226 ? 2.888 5.921 -24.298 1.00 91.12 226 PHE A C 1
ATOM 1751 O O . PHE A 1 22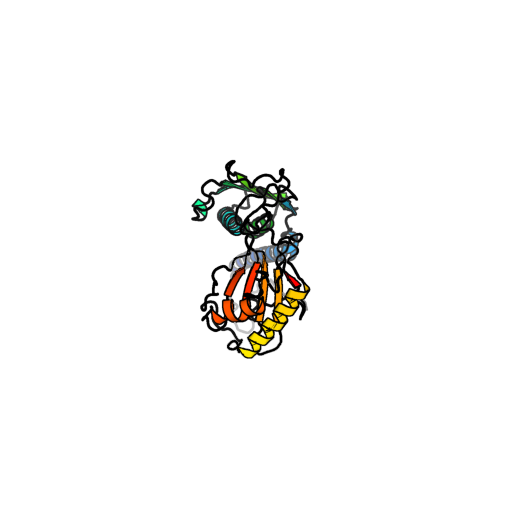6 ? 3.613 6.751 -23.752 1.00 91.12 226 PHE A O 1
ATOM 1758 N N . ALA A 1 227 ? 2.946 5.704 -25.614 1.00 90.69 227 ALA A N 1
ATOM 1759 C CA . ALA A 1 227 ? 3.879 6.381 -26.515 1.00 90.69 227 ALA A CA 1
ATOM 1760 C C . ALA A 1 227 ? 3.735 7.912 -26.464 1.00 90.69 227 ALA A C 1
ATOM 1762 O O . ALA A 1 227 ? 4.735 8.628 -26.430 1.00 90.69 227 ALA A O 1
ATOM 1763 N N . LYS A 1 228 ? 2.504 8.435 -26.342 1.00 89.25 228 LYS A N 1
ATOM 1764 C CA . LYS A 1 228 ? 2.241 9.883 -26.185 1.00 89.25 228 LYS A CA 1
ATOM 1765 C C . LYS A 1 228 ? 2.842 10.480 -24.910 1.00 89.25 228 LYS A C 1
ATOM 1767 O O . LYS A 1 228 ? 3.068 11.686 -24.858 1.00 89.25 228 LYS A O 1
ATOM 1772 N N . LYS A 1 229 ? 3.095 9.665 -23.881 1.00 84.81 229 LYS A N 1
ATOM 1773 C CA . LYS A 1 229 ? 3.793 10.092 -22.657 1.00 84.81 229 LYS A CA 1
ATOM 1774 C C . LYS A 1 229 ? 5.315 10.047 -22.803 1.00 84.81 229 LYS A C 1
ATOM 1776 O O . LYS A 1 229 ? 6.007 10.683 -22.017 1.00 84.81 229 LYS A O 1
ATOM 1781 N N . ASN A 1 230 ? 5.817 9.386 -23.848 1.00 83.94 230 ASN A N 1
ATOM 1782 C CA . ASN A 1 230 ? 7.223 9.202 -24.198 1.00 83.94 230 ASN A CA 1
ATOM 1783 C C . ASN A 1 230 ? 8.025 8.438 -23.133 1.00 83.94 230 ASN A C 1
ATOM 1785 O O . ASN A 1 230 ? 8.354 7.277 -23.351 1.00 83.94 230 ASN A O 1
ATOM 1789 N N . THR A 1 231 ? 8.305 9.053 -21.983 1.00 80.62 231 THR A N 1
ATOM 1790 C CA . THR A 1 231 ? 9.083 8.476 -20.876 1.00 80.62 231 THR A CA 1
ATOM 1791 C C . THR A 1 231 ? 8.352 8.665 -19.544 1.00 80.62 231 THR A C 1
ATOM 1793 O O . THR A 1 231 ? 7.494 9.539 -19.405 1.00 80.62 231 THR A O 1
ATOM 1796 N N . LEU A 1 232 ? 8.684 7.857 -18.534 1.00 72.50 232 LEU A N 1
ATOM 1797 C CA . LEU A 1 232 ? 8.176 8.076 -17.176 1.00 72.50 232 LEU A CA 1
ATOM 1798 C C . LEU A 1 232 ? 8.938 9.226 -16.508 1.00 72.50 232 LEU A C 1
ATOM 1800 O O . LEU A 1 232 ? 10.152 9.158 -16.301 1.00 72.50 232 LEU A O 1
ATOM 1804 N N . GLN A 1 233 ? 8.224 10.288 -16.129 1.00 61.47 233 GLN A N 1
ATOM 1805 C CA . GLN A 1 233 ? 8.824 11.386 -15.375 1.00 61.47 233 GLN A CA 1
ATOM 1806 C C . GLN A 1 233 ? 9.055 10.961 -13.918 1.00 61.47 233 GLN A C 1
ATOM 1808 O O . GLN A 1 233 ? 8.162 11.003 -13.079 1.00 61.47 233 GLN A O 1
ATOM 1813 N N . ALA A 1 234 ? 10.294 10.581 -13.597 1.00 47.00 234 ALA A N 1
ATOM 1814 C CA . ALA A 1 234 ? 10.696 10.124 -12.260 1.00 47.00 234 ALA A CA 1
ATOM 1815 C C . ALA A 1 234 ? 10.568 11.185 -11.139 1.00 47.00 234 ALA A C 1
ATOM 1817 O O . ALA A 1 234 ? 10.810 10.874 -9.976 1.00 47.00 234 ALA A O 1
ATOM 1818 N N . ASN A 1 235 ? 10.208 12.431 -11.463 1.00 43.28 235 ASN A N 1
ATOM 1819 C CA . ASN A 1 235 ? 10.123 13.529 -10.497 1.00 43.28 235 ASN A CA 1
ATOM 1820 C C . ASN A 1 235 ? 8.819 13.519 -9.672 1.00 43.28 235 ASN A C 1
ATOM 1822 O O . ASN A 1 235 ? 8.714 14.292 -8.726 1.00 43.28 235 ASN A O 1
ATOM 1826 N N . GLU A 1 236 ? 7.857 12.649 -9.993 1.00 44.62 236 GLU A N 1
ATOM 1827 C CA . GLU A 1 236 ? 6.559 12.575 -9.301 1.00 44.62 236 GLU A CA 1
ATOM 1828 C C . GLU A 1 236 ? 6.394 11.339 -8.410 1.00 44.62 236 GLU A C 1
ATOM 1830 O O . GLU A 1 236 ? 5.291 11.095 -7.948 1.00 44.62 236 GLU A O 1
ATOM 1835 N N . GLY A 1 237 ? 7.470 10.578 -8.155 1.00 46.56 237 GLY A N 1
ATOM 1836 C CA . GLY A 1 237 ? 7.514 9.498 -7.160 1.00 46.56 237 GLY A CA 1
ATOM 1837 C C . GLY A 1 237 ? 6.272 8.597 -7.147 1.00 46.56 237 GLY A C 1
ATOM 1838 O O . GLY A 1 237 ? 5.347 8.869 -6.391 1.00 46.56 237 GLY A O 1
ATOM 1839 N N . ARG A 1 238 ? 6.317 7.481 -7.897 1.00 52.44 238 ARG A N 1
ATOM 1840 C CA . ARG A 1 238 ? 5.230 6.494 -8.148 1.00 52.44 238 ARG A CA 1
ATOM 1841 C C . ARG A 1 238 ? 4.386 6.705 -9.408 1.00 52.44 238 ARG A C 1
ATOM 1843 O O . ARG A 1 238 ? 3.329 6.101 -9.523 1.00 52.44 238 ARG A O 1
ATOM 1850 N N . GLY A 1 239 ? 4.852 7.466 -10.396 1.00 63.31 239 GLY A N 1
ATOM 1851 C CA . GLY A 1 239 ? 4.145 7.520 -11.676 1.00 63.31 239 GLY A CA 1
ATOM 1852 C C . GLY A 1 239 ? 4.049 6.128 -12.315 1.00 63.31 239 GLY A C 1
ATOM 1853 O O . GLY A 1 239 ? 5.061 5.563 -12.730 1.00 63.31 239 GLY A O 1
ATOM 1854 N N . SER A 1 240 ? 2.842 5.574 -12.391 1.00 77.56 240 SER A N 1
ATOM 1855 C CA . SER A 1 240 ? 2.505 4.534 -13.359 1.00 77.56 240 SER A CA 1
ATOM 1856 C C . SER A 1 240 ? 1.475 5.093 -14.326 1.00 77.56 240 SER A C 1
ATOM 1858 O O . SER A 1 240 ? 0.590 5.854 -13.929 1.00 77.56 240 SER A O 1
ATOM 1860 N N . TYR A 1 241 ? 1.612 4.748 -15.603 1.00 84.50 241 TYR A N 1
ATOM 1861 C CA . TYR A 1 241 ? 0.591 5.045 -16.592 1.00 84.50 241 TYR A CA 1
ATOM 1862 C C . TYR A 1 241 ? -0.338 3.859 -16.707 1.00 84.50 241 TYR A C 1
ATOM 1864 O O . TYR A 1 241 ? 0.099 2.740 -16.971 1.00 84.50 241 TYR A O 1
ATOM 1872 N N . VAL A 1 242 ? -1.625 4.127 -16.536 1.00 86.88 242 VAL A N 1
ATOM 1873 C CA . VAL A 1 242 ? -2.665 3.110 -16.619 1.00 86.88 242 VAL A CA 1
ATOM 1874 C C . VAL A 1 242 ? -3.543 3.384 -17.830 1.00 86.88 242 VAL A C 1
ATOM 1876 O O . VAL A 1 242 ? -3.963 4.515 -18.058 1.00 86.88 242 VAL A O 1
ATOM 1879 N N . TYR A 1 243 ? -3.848 2.341 -18.595 1.00 88.12 243 TYR A N 1
ATOM 1880 C CA . TYR A 1 243 ? -4.840 2.368 -19.662 1.00 88.12 243 TYR A CA 1
ATOM 1881 C C . TYR A 1 243 ? -5.900 1.300 -19.400 1.00 88.12 243 TYR A C 1
ATOM 1883 O O . TYR A 1 243 ? -5.575 0.142 -19.137 1.00 88.12 243 TYR A O 1
ATOM 1891 N N . GLN A 1 244 ? -7.175 1.681 -19.483 1.00 87.75 244 GLN A N 1
ATOM 1892 C CA . GLN A 1 244 ? -8.305 0.782 -19.252 1.00 87.75 244 GLN A CA 1
ATOM 1893 C C . GLN A 1 244 ? -9.257 0.789 -20.445 1.00 87.75 244 GLN A C 1
ATOM 1895 O O . GLN A 1 244 ? -9.610 1.857 -20.953 1.00 87.75 244 GLN A O 1
ATOM 1900 N N . THR A 1 245 ? -9.724 -0.389 -20.866 1.00 86.69 245 THR A N 1
ATOM 1901 C CA . THR A 1 245 ? -10.844 -0.481 -21.812 1.00 86.69 245 THR A CA 1
ATOM 1902 C C . THR A 1 245 ? -12.170 -0.523 -21.064 1.00 86.69 245 THR A C 1
ATOM 1904 O O . THR A 1 245 ? -12.300 -1.195 -20.043 1.00 86.69 245 THR A O 1
ATOM 1907 N N . LYS A 1 246 ? -13.172 0.194 -21.582 1.00 73.81 246 LYS A N 1
ATOM 1908 C CA . LYS A 1 246 ? -14.566 0.100 -21.113 1.00 73.81 246 LYS A CA 1
ATOM 1909 C C . LYS A 1 246 ? -15.469 -0.645 -22.091 1.00 73.81 246 LYS A C 1
ATOM 1911 O O . LYS A 1 246 ? -16.481 -1.201 -21.677 1.00 73.81 246 LYS A O 1
ATOM 1916 N N . ASP A 1 247 ? -15.084 -0.685 -23.363 1.00 64.69 247 ASP A N 1
ATOM 1917 C CA . ASP A 1 247 ? -15.886 -1.291 -24.415 1.00 64.69 247 ASP A CA 1
ATOM 1918 C C . ASP A 1 247 ? -15.585 -2.783 -24.560 1.00 64.69 247 ASP A C 1
ATOM 1920 O O . ASP A 1 247 ? -14.428 -3.203 -24.651 1.00 64.69 247 ASP A O 1
ATOM 1924 N N . GLY A 1 248 ? -16.653 -3.573 -24.647 1.00 71.44 248 GLY A N 1
ATOM 1925 C CA . GLY A 1 248 ? -16.596 -5.009 -24.882 1.00 71.44 248 GLY A CA 1
ATOM 1926 C C . GLY A 1 248 ? -17.030 -5.853 -23.681 1.00 71.44 248 GLY A C 1
ATOM 1927 O O . GLY A 1 248 ? -17.310 -5.339 -22.601 1.00 71.44 248 GLY A O 1
ATOM 1928 N N . PRO A 1 249 ? -17.113 -7.179 -23.869 1.00 75.06 249 PRO A N 1
ATOM 1929 C CA . PRO A 1 249 ? -17.571 -8.107 -22.837 1.00 75.06 249 PRO A CA 1
ATOM 1930 C C . PRO A 1 249 ? -16.556 -8.308 -21.701 1.00 75.06 249 PRO A C 1
ATOM 1932 O O . PRO A 1 249 ? -16.901 -8.928 -20.699 1.00 75.06 249 PRO A O 1
ATOM 1935 N N . VAL A 1 250 ? -15.313 -7.836 -21.864 1.00 81.81 250 VAL A N 1
ATOM 1936 C CA . VAL A 1 250 ? -14.227 -7.964 -20.883 1.00 81.81 250 VAL A CA 1
ATOM 1937 C C . VAL A 1 250 ? -13.420 -6.659 -20.858 1.00 81.81 250 VAL A C 1
ATOM 1939 O O . VAL A 1 250 ? -12.772 -6.339 -21.856 1.00 81.81 250 VAL A O 1
ATOM 1942 N N . PRO A 1 251 ? -13.446 -5.898 -19.751 1.00 85.31 251 PRO A N 1
ATOM 1943 C CA . PRO A 1 251 ? -12.588 -4.736 -19.583 1.00 85.31 251 PRO A CA 1
ATOM 1944 C C . PRO A 1 251 ? -11.146 -5.171 -19.278 1.00 85.31 251 PRO A C 1
ATOM 1946 O O . PRO A 1 251 ? -10.904 -6.089 -18.489 1.00 85.31 251 PRO A O 1
ATOM 1949 N N . TYR A 1 252 ? -10.185 -4.510 -19.913 1.00 89.12 252 TYR A N 1
ATOM 1950 C CA . TYR A 1 252 ? -8.752 -4.782 -19.819 1.00 89.12 252 TYR A CA 1
ATOM 1951 C C . TYR A 1 252 ? -8.054 -3.658 -19.060 1.00 89.12 252 TYR A C 1
ATOM 1953 O O . TYR A 1 252 ? -8.415 -2.491 -19.216 1.00 89.12 252 TYR A O 1
ATOM 1961 N N . TRP A 1 253 ? -7.036 -4.008 -18.280 1.00 90.12 253 TRP A N 1
ATOM 1962 C CA . TRP A 1 253 ? -6.215 -3.084 -17.509 1.00 90.12 253 TRP A CA 1
ATOM 1963 C C . TRP A 1 253 ? -4.748 -3.268 -17.891 1.00 90.12 253 TRP A C 1
ATOM 1965 O O . TRP A 1 253 ? -4.180 -4.344 -17.712 1.00 90.12 253 TRP A O 1
ATOM 1975 N N . PHE A 1 254 ? -4.138 -2.213 -18.421 1.00 93.06 254 PHE A N 1
ATOM 1976 C CA . PHE A 1 254 ? -2.729 -2.169 -18.795 1.00 93.06 254 PHE A CA 1
ATOM 1977 C C . PHE A 1 254 ? -2.021 -1.129 -17.941 1.00 93.06 254 PHE A C 1
ATOM 1979 O O . PHE A 1 254 ? -2.541 -0.029 -17.747 1.00 93.06 254 PHE A O 1
ATOM 1986 N N . ASN A 1 255 ? -0.827 -1.451 -17.464 1.00 92.19 255 ASN A N 1
ATOM 1987 C CA . ASN A 1 255 ? -0.019 -0.558 -16.649 1.00 92.19 255 ASN A CA 1
ATOM 1988 C C . ASN A 1 255 ? 1.440 -0.603 -17.102 1.00 92.19 255 ASN A C 1
ATOM 1990 O O . ASN A 1 255 ? 1.980 -1.686 -17.335 1.00 92.19 255 ASN A O 1
ATOM 1994 N N . VAL A 1 256 ? 2.060 0.574 -17.196 1.00 92.25 256 VAL A N 1
ATOM 1995 C CA . VAL A 1 256 ? 3.515 0.722 -17.274 1.00 92.25 256 VAL A CA 1
ATOM 1996 C C . VAL A 1 256 ? 3.983 1.595 -16.114 1.00 92.25 256 VAL A C 1
ATOM 1998 O O . VAL A 1 256 ? 3.671 2.787 -16.057 1.00 92.25 256 VAL A O 1
ATOM 2001 N N . GLY A 1 257 ? 4.727 1.002 -15.186 1.00 88.06 257 GLY A N 1
ATOM 2002 C CA . GLY A 1 257 ? 5.232 1.666 -13.983 1.00 88.06 257 GLY A CA 1
ATOM 2003 C C . GLY A 1 257 ? 6.741 1.533 -13.826 1.00 88.06 257 GLY A C 1
ATOM 2004 O O . GLY A 1 257 ? 7.401 0.838 -14.595 1.00 88.06 257 GLY A O 1
ATOM 2005 N N . VAL A 1 258 ? 7.295 2.197 -12.812 1.00 82.06 258 VAL A N 1
ATOM 2006 C CA . VAL A 1 258 ? 8.708 2.062 -12.434 1.00 82.06 258 VAL A CA 1
ATOM 2007 C C . VAL A 1 258 ? 8.865 0.958 -11.392 1.00 82.06 258 VAL A C 1
ATOM 2009 O O . VAL A 1 258 ? 8.188 0.966 -10.366 1.00 82.06 258 VAL A O 1
ATOM 2012 N N . ASN A 1 259 ? 9.795 0.037 -11.631 1.00 72.81 259 ASN A N 1
ATOM 2013 C CA . ASN A 1 259 ? 10.316 -0.856 -10.612 1.00 72.81 259 ASN A CA 1
ATOM 2014 C C . ASN A 1 259 ? 11.349 -0.109 -9.755 1.00 72.81 259 ASN A C 1
ATOM 2016 O O . ASN A 1 259 ? 12.332 0.406 -10.293 1.00 72.81 259 ASN A O 1
ATOM 2020 N N . THR A 1 260 ? 11.156 -0.067 -8.437 1.00 61.19 260 THR A N 1
ATOM 2021 C CA . THR A 1 260 ? 12.026 0.677 -7.515 1.00 61.19 260 THR A CA 1
ATOM 2022 C C . THR A 1 260 ? 13.191 -0.138 -6.947 1.00 61.19 260 THR A C 1
ATOM 2024 O O . THR A 1 260 ? 13.874 0.357 -6.059 1.00 61.19 260 THR A O 1
ATOM 2027 N N . ASP A 1 261 ? 13.516 -1.310 -7.515 1.00 56.97 261 ASP A N 1
ATOM 2028 C CA . ASP A 1 261 ? 14.656 -2.173 -7.120 1.00 56.97 261 ASP A CA 1
ATOM 2029 C C . ASP A 1 261 ? 16.075 -1.538 -7.275 1.00 56.97 261 ASP A C 1
ATOM 2031 O O . ASP A 1 261 ? 17.078 -2.242 -7.349 1.00 56.97 261 ASP A O 1
ATOM 2035 N N . GLY A 1 262 ? 16.204 -0.210 -7.347 1.00 48.69 262 GLY A N 1
ATOM 2036 C CA . GLY A 1 262 ? 17.395 0.498 -6.859 1.00 48.69 262 GLY A CA 1
ATOM 2037 C C . GLY A 1 262 ? 18.574 0.739 -7.809 1.00 48.69 262 GLY A C 1
ATOM 2038 O O . GLY A 1 262 ? 19.541 1.360 -7.377 1.00 48.69 262 GLY A O 1
ATOM 2039 N N . HIS A 1 263 ? 18.535 0.329 -9.083 1.00 49.38 263 HIS A N 1
ATOM 2040 C CA . HIS A 1 263 ? 19.746 0.371 -9.936 1.00 49.38 263 HIS A CA 1
ATOM 2041 C C . HIS A 1 263 ? 19.680 1.223 -11.209 1.00 49.38 263 HIS A C 1
ATOM 2043 O O . HIS A 1 263 ? 20.712 1.450 -11.840 1.00 49.38 263 HIS A O 1
ATOM 2049 N N . TYR A 1 264 ? 18.513 1.747 -11.576 1.00 52.22 264 TYR A N 1
ATOM 2050 C CA . TYR A 1 264 ? 18.350 2.526 -12.803 1.00 52.22 264 TYR A CA 1
ATOM 2051 C C . TYR A 1 264 ? 17.508 3.766 -12.539 1.00 52.22 264 TYR A C 1
ATOM 2053 O O . TYR A 1 264 ? 16.415 3.691 -11.978 1.00 52.22 264 TYR A O 1
ATOM 2061 N N . THR A 1 265 ? 17.979 4.915 -13.010 1.00 59.41 265 THR A N 1
ATOM 2062 C CA . THR A 1 265 ? 17.090 6.047 -13.237 1.00 59.41 265 THR A CA 1
ATOM 2063 C C . THR A 1 265 ? 16.268 5.729 -14.481 1.00 59.41 265 THR A C 1
ATOM 2065 O O . THR A 1 265 ? 16.820 5.730 -15.572 1.00 59.41 265 THR A O 1
ATOM 2068 N N . CYS A 1 266 ? 14.956 5.501 -14.357 1.00 65.81 266 CYS A N 1
ATOM 2069 C CA . CYS A 1 266 ? 14.064 5.332 -15.523 1.00 65.81 266 CYS A CA 1
ATOM 2070 C C . CYS A 1 266 ? 13.896 6.582 -16.386 1.00 65.81 266 CYS A C 1
ATOM 2072 O O . CYS A 1 266 ? 13.089 6.599 -17.316 1.00 65.81 266 CYS A O 1
ATOM 2074 N N . LYS A 1 267 ? 14.644 7.638 -16.064 1.00 61.50 267 LYS A N 1
ATOM 2075 C CA . LYS A 1 267 ? 14.818 8.773 -16.949 1.00 61.50 267 LYS A CA 1
ATOM 2076 C C . LYS A 1 267 ? 15.422 8.197 -18.232 1.00 61.50 267 LYS A C 1
ATOM 2078 O O . LYS A 1 267 ? 16.428 7.505 -18.163 1.00 61.50 267 LYS A O 1
ATOM 2083 N N . ASP A 1 268 ? 14.737 8.417 -19.349 1.00 70.25 268 ASP A N 1
ATOM 2084 C CA . ASP A 1 268 ? 15.172 8.106 -20.721 1.00 70.25 268 ASP A CA 1
ATOM 2085 C C . ASP A 1 268 ? 14.694 6.779 -21.340 1.00 70.25 268 ASP A C 1
ATOM 2087 O O . ASP A 1 268 ? 14.837 6.614 -22.553 1.00 70.25 268 ASP A O 1
ATOM 2091 N N . LEU A 1 269 ? 14.026 5.880 -20.599 1.00 83.88 269 LEU A N 1
ATOM 2092 C CA . LEU A 1 269 ? 13.387 4.713 -21.231 1.00 83.88 269 LEU A CA 1
ATOM 2093 C C . LEU A 1 269 ? 12.060 5.099 -21.885 1.00 83.88 269 LEU A C 1
ATOM 2095 O O . LEU A 1 269 ? 11.135 5.575 -21.217 1.00 83.88 269 LEU A O 1
ATOM 2099 N N . LYS A 1 270 ? 11.966 4.869 -23.197 1.00 89.69 270 LYS A N 1
ATOM 2100 C CA . LYS A 1 270 ? 10.736 5.088 -23.958 1.00 89.69 270 LYS A CA 1
ATOM 2101 C C . LYS A 1 270 ? 9.722 3.999 -23.633 1.00 89.69 270 LYS A C 1
ATOM 2103 O O . LYS A 1 270 ? 10.044 2.818 -23.675 1.00 89.69 270 LYS A O 1
ATOM 2108 N N . LEU A 1 271 ? 8.477 4.384 -23.372 1.00 91.62 271 LEU A N 1
ATOM 2109 C CA . LEU A 1 271 ? 7.407 3.425 -23.066 1.00 91.62 271 LEU A CA 1
ATOM 2110 C C . LEU A 1 271 ? 6.966 2.612 -24.285 1.00 91.62 271 LEU A C 1
ATOM 2112 O O . LEU A 1 271 ? 6.383 1.548 -24.135 1.00 91.62 271 LEU A O 1
ATOM 2116 N N . GLU A 1 272 ? 7.211 3.113 -25.495 1.00 94.44 272 GLU A N 1
ATOM 2117 C CA . GLU A 1 272 ? 6.896 2.393 -26.732 1.00 94.44 272 GLU A CA 1
ATOM 2118 C C . GLU A 1 272 ? 7.983 1.378 -27.112 1.00 94.44 272 GLU A C 1
ATOM 2120 O O . GLU A 1 272 ? 7.675 0.323 -27.660 1.00 94.44 272 GLU A O 1
ATOM 2125 N N . ASP A 1 273 ? 9.243 1.696 -26.814 1.00 94.00 273 ASP A N 1
ATOM 2126 C CA . ASP A 1 273 ? 10.422 0.907 -27.180 1.00 94.00 273 ASP A CA 1
ATOM 2127 C C . ASP A 1 273 ? 11.460 0.986 -26.048 1.00 94.00 273 ASP A C 1
ATOM 2129 O O . ASP A 1 273 ? 12.404 1.780 -26.110 1.00 94.00 273 ASP A O 1
ATOM 2133 N N . PRO A 1 274 ? 11.240 0.230 -24.959 1.00 90.31 274 PRO A N 1
ATOM 2134 C CA . PRO A 1 274 ? 12.039 0.342 -23.742 1.00 90.31 274 PRO A CA 1
ATOM 2135 C C . PRO A 1 274 ? 13.463 -0.201 -23.880 1.00 90.31 274 PRO A C 1
ATOM 2137 O O . PRO A 1 274 ? 14.305 0.149 -23.058 1.00 90.31 274 PRO A O 1
ATOM 2140 N N . ILE A 1 275 ? 13.741 -1.036 -24.886 1.00 89.38 275 ILE A N 1
ATOM 2141 C CA . ILE A 1 275 ? 15.094 -1.529 -25.192 1.00 89.38 275 ILE A CA 1
ATOM 2142 C C . ILE A 1 275 ? 15.789 -0.599 -26.197 1.00 89.38 275 ILE A C 1
ATOM 2144 O O . ILE A 1 275 ? 16.995 -0.381 -26.100 1.00 89.38 275 ILE A O 1
ATOM 2148 N N . GLY A 1 276 ? 15.029 -0.001 -27.122 1.00 88.94 276 GLY A N 1
ATOM 2149 C CA . GLY A 1 276 ? 15.536 0.946 -28.116 1.00 88.94 276 GLY A CA 1
ATOM 2150 C C . GLY A 1 276 ? 16.056 0.299 -29.403 1.00 88.94 276 GLY A C 1
ATOM 2151 O O . GLY A 1 276 ? 16.587 1.006 -30.259 1.00 88.94 276 GLY A O 1
ATOM 2152 N N . ASP A 1 277 ? 15.923 -1.023 -29.545 1.00 89.31 277 ASP A N 1
ATOM 2153 C CA . ASP A 1 277 ? 16.297 -1.786 -30.743 1.00 89.31 277 ASP A CA 1
ATOM 2154 C C . ASP A 1 277 ? 15.080 -2.243 -31.572 1.00 89.31 277 ASP A C 1
ATOM 2156 O O . ASP A 1 277 ? 15.233 -2.857 -32.629 1.00 89.31 277 ASP A O 1
ATOM 2160 N N . GLY A 1 278 ? 13.865 -1.936 -31.105 1.00 89.50 278 GLY A N 1
ATOM 2161 C CA . GLY A 1 278 ? 12.611 -2.310 -31.746 1.00 89.50 278 GLY A CA 1
ATOM 2162 C C . GLY A 1 278 ? 12.219 -3.787 -31.636 1.00 89.50 278 GLY A C 1
ATOM 2163 O O . GLY A 1 278 ? 11.189 -4.147 -32.210 1.00 89.50 278 GLY A O 1
ATOM 2164 N N . SER A 1 279 ? 12.979 -4.628 -30.923 1.00 87.50 279 SER A N 1
ATOM 2165 C CA . SER A 1 279 ? 12.690 -6.064 -30.762 1.00 87.50 279 SER A CA 1
ATOM 2166 C C . SER A 1 279 ? 11.493 -6.315 -29.840 1.00 87.50 279 SER A C 1
ATOM 2168 O O . SER A 1 279 ? 10.559 -7.029 -30.202 1.00 87.50 279 SER A O 1
ATOM 2170 N N . HIS A 1 280 ? 11.474 -5.647 -28.688 1.00 91.12 280 HIS A N 1
ATOM 2171 C CA . HIS A 1 280 ? 10.421 -5.743 -27.680 1.00 91.12 280 HIS A CA 1
ATOM 2172 C C . HIS A 1 280 ? 9.756 -4.383 -27.492 1.00 91.12 280 HIS A C 1
ATOM 2174 O O . HIS A 1 280 ? 9.926 -3.701 -26.480 1.00 91.12 280 HIS A O 1
ATOM 2180 N N . LYS A 1 281 ? 8.981 -3.978 -28.502 1.00 95.94 281 LYS A N 1
ATOM 2181 C CA . LYS A 1 281 ? 8.092 -2.817 -28.387 1.00 95.94 281 LYS A CA 1
ATOM 2182 C C . LYS A 1 281 ? 6.985 -3.092 -27.375 1.00 95.94 281 LYS A C 1
ATOM 2184 O O . LYS A 1 281 ? 6.638 -4.244 -27.130 1.00 95.94 281 LYS A O 1
ATOM 2189 N N . CYS A 1 282 ? 6.348 -2.038 -26.871 1.00 97.06 282 CYS A N 1
ATOM 2190 C CA . CYS A 1 282 ? 5.201 -2.125 -25.962 1.00 97.06 282 CYS A CA 1
ATOM 2191 C C . CYS A 1 282 ? 4.154 -3.156 -26.413 1.00 97.06 282 CYS A C 1
ATOM 2193 O O . CYS A 1 282 ? 3.668 -3.953 -25.610 1.00 97.06 282 CYS A O 1
ATOM 2195 N N . SER A 1 283 ? 3.820 -3.170 -27.708 1.00 96.94 283 SER A N 1
ATOM 2196 C CA . SER A 1 283 ? 2.820 -4.090 -28.248 1.00 96.94 283 SER A CA 1
ATOM 2197 C C . SER A 1 283 ? 3.290 -5.543 -28.223 1.00 96.94 283 SER A C 1
ATOM 2199 O O . SER A 1 283 ? 2.501 -6.401 -27.837 1.00 96.94 283 SER A O 1
ATOM 2201 N N . THR A 1 284 ? 4.552 -5.810 -28.573 1.00 95.06 284 THR A N 1
ATOM 2202 C CA . THR A 1 284 ? 5.192 -7.132 -28.473 1.00 95.06 284 THR A CA 1
ATOM 2203 C C . THR A 1 284 ? 5.217 -7.613 -27.024 1.00 95.06 284 THR A C 1
ATOM 2205 O O . THR A 1 284 ? 4.785 -8.726 -26.739 1.00 95.06 284 THR A O 1
ATOM 2208 N N . ILE A 1 285 ? 5.605 -6.735 -26.093 1.00 96.88 285 ILE A N 1
ATOM 2209 C CA . ILE A 1 285 ? 5.671 -7.046 -24.661 1.00 96.88 285 ILE A CA 1
ATOM 2210 C C . ILE A 1 285 ? 4.313 -7.518 -24.140 1.00 96.88 285 ILE A C 1
ATOM 2212 O O . ILE A 1 285 ? 4.211 -8.548 -23.478 1.00 96.88 285 ILE A O 1
ATOM 2216 N N . PHE A 1 286 ? 3.237 -6.791 -24.442 1.00 96.75 286 PHE A N 1
ATOM 2217 C CA . PHE A 1 286 ? 1.912 -7.210 -23.998 1.00 96.75 286 PHE A CA 1
ATOM 2218 C C . PHE A 1 286 ? 1.404 -8.446 -24.759 1.00 96.75 286 PHE A C 1
ATOM 2220 O O . PHE A 1 286 ? 0.966 -9.405 -24.123 1.00 96.75 286 PHE A O 1
ATOM 2227 N N . LYS A 1 287 ? 1.462 -8.446 -26.098 1.00 93.75 287 LYS A N 1
ATOM 2228 C CA . LYS A 1 287 ? 0.855 -9.491 -26.945 1.00 93.75 287 LYS A CA 1
ATOM 2229 C C . LYS A 1 287 ? 1.556 -10.837 -26.839 1.00 93.75 287 LYS A C 1
ATOM 2231 O O . LYS A 1 287 ? 0.876 -11.856 -26.720 1.00 93.75 287 LYS A O 1
ATOM 2236 N N . ASP A 1 288 ? 2.877 -10.825 -26.885 1.00 90.94 288 ASP A N 1
ATOM 2237 C CA . ASP A 1 288 ? 3.670 -12.032 -27.064 1.00 90.94 288 ASP A CA 1
ATOM 2238 C C . ASP A 1 288 ? 4.311 -12.430 -25.732 1.00 90.94 288 ASP A C 1
ATOM 2240 O O . ASP A 1 288 ? 4.068 -13.537 -25.250 1.00 90.94 288 ASP A O 1
ATOM 2244 N N . ASP A 1 289 ? 5.018 -11.506 -25.073 1.00 92.56 289 ASP A N 1
ATOM 2245 C CA . ASP A 1 289 ? 5.781 -11.832 -23.861 1.00 92.56 289 ASP A CA 1
ATOM 2246 C C . A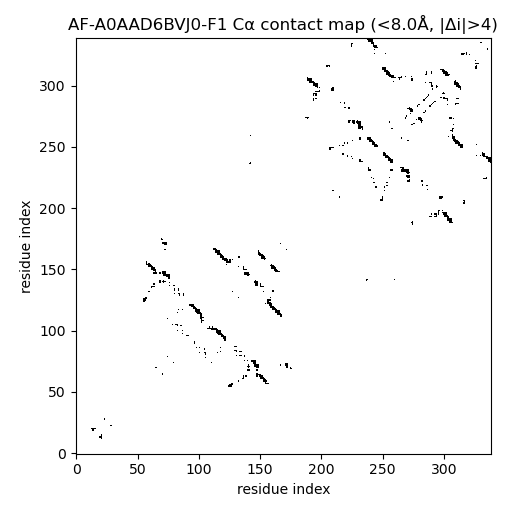SP A 1 289 ? 4.868 -12.076 -22.643 1.00 92.56 289 ASP A C 1
ATOM 2248 O O . ASP A 1 289 ? 5.012 -13.079 -21.942 1.00 92.56 289 ASP A O 1
ATOM 2252 N N . ILE A 1 290 ? 3.890 -11.196 -22.390 1.00 92.94 290 ILE A N 1
ATOM 2253 C CA . ILE A 1 290 ? 2.956 -11.347 -21.261 1.00 92.94 290 ILE A CA 1
ATOM 2254 C C . ILE A 1 290 ? 1.800 -12.283 -21.621 1.00 92.94 290 ILE A C 1
ATOM 2256 O O . ILE A 1 290 ? 1.574 -13.275 -20.932 1.00 92.94 290 ILE A O 1
ATOM 2260 N N . PHE A 1 291 ? 1.019 -11.966 -22.658 1.00 87.81 291 PHE A N 1
ATOM 2261 C CA . PHE A 1 291 ? -0.196 -12.726 -22.959 1.00 87.81 291 PHE A CA 1
ATOM 2262 C C . PHE A 1 291 ? 0.105 -14.091 -23.582 1.00 87.81 291 PHE A C 1
ATOM 2264 O O . PHE A 1 291 ? -0.516 -15.077 -23.193 1.00 87.81 291 PHE A O 1
ATOM 2271 N N . GLY A 1 292 ? 1.074 -14.172 -24.497 1.00 85.38 292 GLY A N 1
ATOM 2272 C CA . GLY A 1 292 ? 1.541 -15.446 -25.047 1.00 85.38 292 GLY A CA 1
ATOM 2273 C C . GLY A 1 292 ? 2.295 -16.298 -24.022 1.00 85.38 292 GLY A C 1
ATOM 2274 O O . GLY A 1 292 ? 2.134 -17.518 -24.011 1.00 85.38 292 GLY A O 1
ATOM 2275 N N . GLY A 1 293 ? 3.066 -15.666 -23.128 1.00 85.56 293 GLY A N 1
ATOM 2276 C CA . GLY A 1 293 ? 3.814 -16.348 -22.067 1.00 85.56 293 GLY A CA 1
ATOM 2277 C C . GLY A 1 293 ? 2.953 -16.868 -20.910 1.00 85.56 293 GLY A C 1
ATOM 2278 O O . GLY A 1 293 ? 3.315 -17.854 -20.266 1.00 85.56 293 GLY A O 1
ATOM 2279 N N . CYS A 1 294 ? 1.796 -16.252 -20.648 1.00 83.38 294 CYS A N 1
ATOM 2280 C CA . CYS A 1 294 ? 0.922 -16.626 -19.538 1.00 83.38 294 CYS A CA 1
ATOM 2281 C C . CYS A 1 294 ? -0.290 -17.457 -19.968 1.00 83.38 294 CYS A C 1
ATOM 2283 O O . CYS A 1 294 ? -1.346 -16.934 -20.320 1.00 83.38 294 CYS A O 1
ATOM 2285 N N . ASN A 1 295 ? -0.188 -18.779 -19.807 1.00 81.62 295 ASN A N 1
ATOM 2286 C CA . ASN A 1 295 ? -1.302 -19.710 -20.005 1.00 81.62 295 ASN A CA 1
ATOM 2287 C C . ASN A 1 295 ? -2.216 -19.807 -18.762 1.00 81.62 295 ASN A C 1
ATOM 2289 O O . ASN A 1 295 ? -2.340 -20.863 -18.148 1.00 81.62 295 ASN A O 1
ATOM 2293 N N . ASN A 1 296 ? -2.816 -18.687 -18.348 1.00 81.75 296 ASN A N 1
ATOM 2294 C CA . ASN A 1 296 ? -3.631 -18.581 -17.125 1.00 81.75 296 ASN A CA 1
ATOM 2295 C C . ASN A 1 296 ? -5.074 -18.123 -17.398 1.00 81.75 296 ASN A C 1
ATOM 2297 O O . ASN A 1 296 ? -5.615 -17.255 -16.707 1.00 81.75 296 ASN A O 1
ATOM 2301 N N . GLY A 1 297 ? -5.682 -18.657 -18.460 1.00 76.69 297 GLY A N 1
ATOM 2302 C CA . GLY A 1 297 ? -7.060 -18.322 -18.835 1.00 76.69 297 GLY A CA 1
ATOM 2303 C C . GLY A 1 297 ? -7.236 -16.877 -19.323 1.00 76.69 297 GLY A C 1
ATOM 2304 O O . GLY A 1 297 ? -8.336 -16.329 -19.254 1.00 76.69 297 GLY A O 1
ATOM 2305 N N . GLY A 1 298 ? -6.154 -16.248 -19.795 1.00 79.12 298 GLY A N 1
ATOM 2306 C CA . GLY A 1 298 ? -6.154 -14.870 -20.289 1.00 79.12 298 GLY A CA 1
ATOM 2307 C C . GLY A 1 298 ? -6.083 -13.810 -19.192 1.00 79.12 298 GLY A C 1
ATOM 2308 O O . GLY A 1 298 ? -6.385 -12.649 -19.453 1.00 79.12 298 GLY A O 1
ATOM 2309 N N . ARG A 1 299 ? -5.691 -14.180 -17.968 1.00 82.12 299 ARG A N 1
ATOM 2310 C CA . ARG A 1 299 ? -5.521 -13.216 -16.881 1.00 82.12 299 ARG A CA 1
ATOM 2311 C C . ARG A 1 299 ? -4.311 -12.308 -17.099 1.00 82.12 299 ARG A C 1
ATOM 2313 O O . ARG A 1 299 ? -4.352 -11.154 -16.706 1.00 82.12 299 ARG A O 1
ATOM 2320 N N . GLY A 1 300 ? -3.257 -12.812 -17.736 1.00 88.94 300 GLY A N 1
ATOM 2321 C CA . GLY A 1 300 ? -2.051 -12.034 -18.001 1.00 88.94 300 GLY A CA 1
ATOM 2322 C C . GLY A 1 300 ? -1.032 -12.098 -16.868 1.00 88.94 300 GLY A C 1
ATOM 2323 O O . GLY A 1 300 ? -0.919 -13.092 -16.149 1.00 88.94 300 GLY A O 1
ATOM 2324 N N . GLY A 1 301 ? -0.241 -11.049 -16.721 1.00 91.19 301 GLY A N 1
ATOM 2325 C CA . GLY A 1 301 ? 0.928 -11.065 -15.859 1.00 91.19 301 GLY A CA 1
ATOM 2326 C C . GLY A 1 301 ? 1.693 -9.760 -15.930 1.00 91.19 301 GLY A C 1
ATOM 2327 O O . GLY A 1 301 ? 1.173 -8.731 -16.366 1.00 91.19 301 GLY A O 1
ATOM 2328 N N . ARG A 1 302 ? 2.949 -9.818 -15.505 1.00 94.31 302 ARG A N 1
ATOM 2329 C CA . ARG A 1 302 ? 3.868 -8.686 -15.542 1.00 94.31 302 ARG A CA 1
ATOM 2330 C C . ARG A 1 302 ? 5.254 -9.104 -15.997 1.00 94.31 302 ARG A C 1
ATOM 2332 O O . ARG A 1 302 ? 5.668 -10.233 -15.750 1.00 94.31 302 ARG A O 1
ATOM 2339 N N . ILE A 1 303 ? 5.982 -8.172 -16.592 1.00 93.94 303 ILE A N 1
ATOM 2340 C CA . ILE A 1 303 ? 7.373 -8.356 -17.006 1.00 93.94 303 ILE A CA 1
ATOM 2341 C C . ILE A 1 303 ? 8.165 -7.073 -16.758 1.00 93.94 303 ILE A C 1
ATOM 2343 O O . ILE A 1 303 ? 7.641 -5.962 -16.880 1.00 93.94 303 ILE A O 1
ATOM 2347 N N . LYS A 1 304 ? 9.427 -7.233 -16.356 1.00 91.81 304 LYS A N 1
ATOM 2348 C CA . LYS A 1 304 ? 10.359 -6.128 -16.104 1.00 91.81 304 LYS A CA 1
ATOM 2349 C C . LYS A 1 304 ? 11.177 -5.863 -17.365 1.00 91.81 304 LYS A C 1
ATOM 2351 O O . LYS A 1 304 ? 11.664 -6.811 -17.966 1.00 91.81 304 LYS A O 1
ATOM 2356 N N . VAL A 1 305 ? 11.366 -4.598 -17.731 1.00 90.25 305 VAL A N 1
ATOM 2357 C CA . VAL A 1 305 ? 12.253 -4.188 -18.831 1.00 90.25 305 VAL A CA 1
ATOM 2358 C C . VAL A 1 305 ? 13.141 -3.053 -18.349 1.00 90.25 305 VAL A C 1
ATOM 2360 O O . VAL A 1 305 ? 12.681 -1.924 -18.167 1.00 90.25 305 VAL A O 1
ATOM 2363 N N . GLY A 1 306 ? 14.402 -3.371 -18.051 1.00 87.06 306 GLY A N 1
ATOM 2364 C CA . GLY A 1 306 ? 15.281 -2.497 -17.279 1.00 87.06 306 GLY A CA 1
ATOM 2365 C C . GLY A 1 306 ? 14.640 -2.139 -15.937 1.00 87.06 306 GLY A C 1
ATOM 2366 O O . GLY A 1 306 ? 14.594 -2.948 -15.011 1.00 87.06 306 GLY A O 1
ATOM 2367 N N . CYS A 1 307 ? 14.113 -0.924 -15.843 1.00 83.88 307 CYS A N 1
ATOM 2368 C CA . CYS A 1 307 ? 13.430 -0.420 -14.656 1.00 83.88 307 CYS A CA 1
ATOM 2369 C C . CYS A 1 307 ? 11.939 -0.153 -14.864 1.00 83.88 307 CYS A C 1
ATOM 2371 O O . CYS A 1 307 ? 11.268 0.285 -13.938 1.00 83.88 307 CYS A O 1
ATOM 2373 N N . LEU A 1 308 ? 11.407 -0.421 -16.055 1.00 89.25 308 LEU A N 1
ATOM 2374 C CA . LEU A 1 308 ? 9.975 -0.391 -16.311 1.00 89.25 308 LEU A CA 1
ATOM 2375 C C . LEU A 1 308 ? 9.346 -1.734 -15.936 1.00 89.25 308 LEU A C 1
ATOM 2377 O O . LEU A 1 308 ? 9.977 -2.784 -16.058 1.00 89.25 308 LEU A O 1
ATOM 2381 N N . VAL A 1 309 ? 8.090 -1.703 -15.508 1.00 91.69 309 VAL A N 1
ATOM 2382 C CA . VAL A 1 309 ? 7.248 -2.886 -15.317 1.00 91.69 309 VAL A CA 1
ATOM 2383 C C . VAL A 1 309 ? 6.017 -2.732 -16.181 1.00 91.69 309 VAL A C 1
ATOM 2385 O O . VAL A 1 309 ? 5.224 -1.821 -15.962 1.00 91.69 309 VAL A O 1
ATOM 2388 N N . TYR A 1 310 ? 5.847 -3.648 -17.124 1.00 94.75 310 TYR A N 1
ATOM 2389 C CA . TYR A 1 310 ? 4.639 -3.766 -17.929 1.00 94.75 310 TYR A CA 1
ATOM 2390 C C . TYR A 1 310 ? 3.747 -4.807 -17.269 1.00 94.75 310 TYR A C 1
ATOM 2392 O O . TYR A 1 310 ? 4.210 -5.905 -16.968 1.00 94.75 310 TYR A O 1
ATOM 2400 N N . SER A 1 311 ? 2.490 -4.463 -17.004 1.00 93.50 311 SER A N 1
ATOM 2401 C CA . SER A 1 311 ? 1.520 -5.359 -16.370 1.00 93.50 311 SER A CA 1
ATOM 2402 C C . SER A 1 311 ? 0.191 -5.327 -17.110 1.00 93.50 311 SER A C 1
ATOM 2404 O O . SER A 1 311 ? -0.297 -4.255 -17.467 1.00 93.50 311 SER A O 1
ATOM 2406 N N . PHE A 1 312 ? -0.399 -6.497 -17.322 1.00 92.94 312 PHE A N 1
ATOM 2407 C CA . PHE A 1 312 ? -1.731 -6.656 -17.894 1.00 92.94 312 PHE A CA 1
ATOM 2408 C C . PHE A 1 312 ? -2.573 -7.562 -16.996 1.00 92.94 312 PHE A C 1
ATOM 2410 O O . PHE A 1 312 ? -2.154 -8.681 -16.702 1.00 92.94 312 PHE A O 1
ATOM 2417 N N . ASP A 1 313 ? -3.755 -7.084 -16.604 1.00 88.88 313 ASP A N 1
ATOM 2418 C CA . ASP A 1 313 ? -4.801 -7.897 -15.976 1.00 88.88 313 ASP A CA 1
ATOM 2419 C C . ASP A 1 313 ? -6.170 -7.576 -16.608 1.00 88.88 313 ASP A C 1
ATOM 2421 O O . ASP A 1 313 ? -6.372 -6.574 -17.300 1.00 88.88 313 ASP A O 1
ATOM 2425 N N . VAL A 1 314 ? -7.141 -8.444 -16.367 1.00 85.75 314 VAL A N 1
ATOM 2426 C CA . VAL A 1 314 ? -8.551 -8.246 -16.701 1.00 85.75 314 VAL A CA 1
ATOM 2427 C C . VAL A 1 314 ? -9.275 -7.614 -15.518 1.00 85.75 314 VAL A C 1
ATOM 2429 O O . VAL A 1 314 ? -9.177 -8.076 -14.381 1.00 85.75 314 VAL A O 1
ATOM 2432 N N . CYS A 1 315 ? -10.077 -6.587 -15.778 1.00 76.44 315 CYS A N 1
ATOM 2433 C CA . CYS A 1 315 ? -10.848 -5.908 -14.745 1.00 76.44 315 CYS A CA 1
ATOM 2434 C C . CYS A 1 315 ? -11.847 -6.852 -14.054 1.00 76.44 315 CYS A C 1
ATOM 2436 O O . CYS A 1 315 ? -12.658 -7.512 -14.707 1.00 76.44 315 CYS A O 1
ATOM 2438 N N . SER A 1 316 ? -11.830 -6.894 -12.718 1.00 65.12 316 SER A N 1
ATOM 2439 C CA . SER A 1 316 ? -12.841 -7.584 -11.912 1.00 65.12 316 SER A CA 1
ATOM 2440 C C . SER A 1 316 ? -13.907 -6.591 -11.454 1.00 65.12 316 SER A C 1
ATOM 2442 O O . SER A 1 316 ? -13.679 -5.792 -10.556 1.00 65.12 316 SER A O 1
ATOM 2444 N N . GLY A 1 317 ? -15.092 -6.647 -12.047 1.00 53.19 317 GLY A N 1
ATOM 2445 C CA . GLY A 1 317 ? -16.234 -5.764 -11.746 1.00 53.19 317 GLY A CA 1
ATOM 2446 C C . GLY A 1 317 ? -16.926 -5.963 -10.396 1.00 53.19 317 GLY A C 1
ATOM 2447 O O . GLY A 1 317 ? -18.109 -5.663 -10.281 1.00 53.19 317 GLY A O 1
ATOM 2448 N N . LYS A 1 318 ? -16.222 -6.462 -9.376 1.00 50.09 318 LYS A N 1
ATOM 2449 C CA . LYS A 1 318 ? -16.665 -6.372 -7.982 1.00 50.09 318 LYS A CA 1
ATOM 2450 C C . LYS A 1 318 ? -15.677 -5.485 -7.237 1.00 50.09 318 LYS A C 1
ATOM 2452 O O . LYS A 1 318 ? -14.497 -5.817 -7.171 1.00 50.09 318 LYS A O 1
ATOM 2457 N N . GLY A 1 319 ? -16.162 -4.363 -6.713 1.00 46.91 319 GLY A N 1
ATOM 2458 C CA . GLY A 1 319 ? -15.390 -3.348 -5.989 1.00 46.91 319 GLY A CA 1
ATOM 2459 C C . GLY A 1 319 ? -14.875 -3.788 -4.613 1.00 46.91 319 GLY A C 1
ATOM 2460 O O . GLY A 1 319 ? -14.840 -2.974 -3.701 1.00 46.91 319 GLY A O 1
ATOM 2461 N N . ASP A 1 320 ? -14.472 -5.051 -4.458 1.00 36.81 320 ASP A N 1
ATOM 2462 C CA . ASP A 1 320 ? -14.164 -5.665 -3.160 1.00 36.81 320 ASP A CA 1
ATOM 2463 C C . ASP A 1 320 ? -12.651 -5.786 -2.877 1.00 36.81 320 ASP A C 1
ATOM 2465 O O . ASP A 1 320 ? -12.250 -6.505 -1.963 1.00 36.81 320 ASP A O 1
ATOM 2469 N N . ILE A 1 321 ? -11.782 -5.091 -3.625 1.00 40.72 321 ILE A N 1
ATOM 2470 C CA . ILE A 1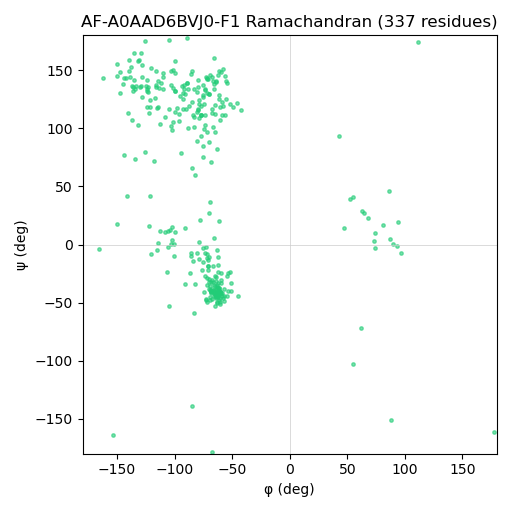 321 ? -10.347 -4.995 -3.292 1.00 40.72 321 ILE A CA 1
ATOM 2471 C C . ILE A 1 321 ? -10.021 -3.546 -2.898 1.00 40.72 321 ILE A C 1
ATOM 2473 O O . ILE A 1 321 ? -9.893 -2.701 -3.783 1.00 40.72 321 ILE A O 1
ATOM 2477 N N . PRO A 1 322 ? -9.849 -3.233 -1.596 1.00 37.69 322 PRO A N 1
ATOM 2478 C CA . PRO A 1 322 ? -9.768 -1.847 -1.137 1.00 37.69 322 PRO A CA 1
ATOM 2479 C C . PRO A 1 322 ? -8.486 -1.084 -1.495 1.00 37.69 322 PRO A C 1
ATOM 2481 O O . PRO A 1 322 ? -8.443 0.103 -1.215 1.00 37.69 322 PRO A O 1
ATOM 2484 N N . ASN A 1 323 ? -7.433 -1.703 -2.049 1.00 42.75 323 ASN A N 1
ATOM 2485 C CA . ASN A 1 323 ? -6.125 -1.026 -2.165 1.00 42.75 323 ASN A CA 1
ATOM 2486 C C . ASN A 1 323 ? -5.230 -1.435 -3.355 1.00 42.75 323 ASN A C 1
ATOM 2488 O O . ASN A 1 323 ? -4.046 -1.118 -3.360 1.00 42.75 323 ASN A O 1
ATOM 2492 N N . GLU A 1 324 ? -5.764 -2.080 -4.395 1.00 42.75 324 GLU A N 1
ATOM 2493 C CA . GLU A 1 324 ? -5.021 -2.311 -5.649 1.00 42.75 324 GLU A CA 1
ATOM 2494 C C . GLU A 1 324 ? -5.909 -1.986 -6.859 1.00 42.75 324 GLU A C 1
ATOM 2496 O O . GLU A 1 324 ? -6.419 -2.889 -7.505 1.00 42.75 324 GLU A O 1
ATOM 2501 N N . GLY A 1 325 ? -6.146 -0.692 -7.123 1.00 48.38 325 GLY A N 1
ATOM 2502 C CA . GLY A 1 325 ? -6.413 -0.097 -8.451 1.00 48.38 325 GLY A CA 1
ATOM 2503 C C . GLY A 1 325 ? -7.430 -0.737 -9.416 1.00 48.38 325 GLY A C 1
ATOM 2504 O O . GLY A 1 325 ? -7.432 -0.388 -10.600 1.00 48.38 325 GLY A O 1
ATOM 2505 N N . ALA A 1 326 ? -8.279 -1.661 -8.970 1.00 49.66 326 ALA A N 1
ATOM 2506 C CA . ALA A 1 326 ? -9.147 -2.447 -9.832 1.00 49.66 326 ALA A CA 1
ATOM 2507 C C . ALA A 1 326 ? -10.393 -1.640 -10.234 1.00 49.66 326 ALA A C 1
ATOM 2509 O O . ALA A 1 326 ? -11.439 -1.686 -9.597 1.00 49.66 326 ALA A O 1
ATOM 2510 N N . CYS A 1 327 ? -10.258 -0.913 -11.345 1.00 56.19 327 CYS A N 1
ATOM 2511 C CA . CYS A 1 327 ? -11.338 -0.555 -12.275 1.00 56.19 327 CYS A CA 1
ATOM 2512 C C . CYS A 1 327 ? -12.480 0.325 -11.731 1.00 56.19 327 CYS A C 1
ATOM 2514 O O . CYS A 1 327 ? -13.596 0.269 -12.245 1.00 56.19 327 CYS A O 1
ATOM 2516 N N . SER A 1 328 ? -12.203 1.175 -10.739 1.00 46.50 328 SER A N 1
ATOM 2517 C CA . SER A 1 328 ? -13.216 2.013 -10.078 1.00 46.50 328 SER A CA 1
ATOM 2518 C C . SER A 1 328 ? -12.965 3.530 -10.115 1.00 46.50 328 SER A C 1
ATOM 2520 O O . SER A 1 328 ? -13.634 4.254 -9.384 1.00 46.50 328 SER A O 1
ATOM 2522 N N . GLY A 1 329 ? -12.081 4.059 -10.977 1.00 45.97 329 GLY A N 1
ATOM 2523 C CA . GLY A 1 329 ? -11.873 5.520 -10.984 1.00 45.97 329 GLY A CA 1
ATOM 2524 C C . GLY A 1 329 ? -11.146 6.192 -12.149 1.00 45.97 329 GLY A C 1
ATOM 2525 O O . GLY A 1 329 ? -11.086 7.415 -12.144 1.00 45.97 329 GLY A O 1
ATOM 2526 N N . GLY A 1 330 ? -10.629 5.460 -13.141 1.00 45.47 330 GLY A N 1
ATOM 2527 C CA . GLY A 1 330 ? -9.859 6.076 -14.227 1.00 45.47 330 GLY A CA 1
ATOM 2528 C C . GLY A 1 330 ? -10.728 6.707 -15.324 1.00 45.47 330 GLY A C 1
ATOM 2529 O O . GLY A 1 330 ? -11.662 6.071 -15.841 1.00 45.47 330 GLY A O 1
ATOM 2530 N N . GLY A 1 331 ? -10.427 7.946 -15.707 1.00 45.50 331 GLY A N 1
ATOM 2531 C CA . GLY A 1 331 ? -10.954 8.595 -16.905 1.00 45.50 331 GLY A CA 1
ATOM 2532 C C . GLY A 1 331 ? -10.618 7.814 -18.180 1.00 45.50 331 GLY A C 1
ATOM 2533 O O . GLY A 1 331 ? -9.661 7.047 -18.267 1.00 45.50 331 GLY A O 1
ATOM 2534 N N . ILE A 1 332 ? -11.489 7.933 -19.180 1.00 46.97 332 ILE A N 1
ATOM 2535 C CA . ILE A 1 332 ? -11.480 7.097 -20.388 1.00 46.97 332 ILE A CA 1
ATOM 2536 C C . ILE A 1 332 ? -10.415 7.588 -21.368 1.00 46.97 332 ILE A C 1
ATOM 2538 O O . ILE A 1 332 ? -10.370 8.773 -21.681 1.00 46.97 332 ILE A O 1
ATOM 2542 N N . GLY A 1 333 ? -9.638 6.667 -21.944 1.00 48.44 333 GLY A N 1
ATOM 2543 C CA . GLY A 1 333 ? -8.917 6.901 -23.202 1.00 48.44 333 GLY A CA 1
ATOM 2544 C C . GLY A 1 333 ? -7.687 7.810 -23.122 1.00 48.44 333 GLY A C 1
ATOM 2545 O O . GLY A 1 333 ? -6.987 7.952 -24.123 1.00 48.44 333 GLY A O 1
ATOM 2546 N N . ALA A 1 334 ? -7.381 8.366 -21.952 1.00 47.75 334 ALA A N 1
ATOM 2547 C CA . ALA A 1 334 ? -6.121 9.033 -21.666 1.00 47.75 334 ALA A CA 1
ATOM 2548 C C . ALA A 1 334 ? -5.389 8.249 -20.569 1.00 47.75 334 ALA A C 1
ATOM 2550 O O . ALA A 1 334 ? -6.023 7.857 -19.592 1.00 47.75 334 ALA A O 1
ATOM 2551 N N . PRO A 1 335 ? -4.076 8.004 -20.703 1.00 50.44 335 PRO A N 1
ATOM 2552 C CA . PRO A 1 335 ? -3.319 7.399 -19.628 1.00 50.44 335 PRO A CA 1
ATOM 2553 C C . PRO A 1 335 ? -3.246 8.395 -18.476 1.00 50.44 335 PRO A C 1
ATOM 2555 O O . PRO A 1 335 ? -2.654 9.476 -18.602 1.00 50.44 335 PRO A O 1
ATOM 2558 N N . GLU A 1 336 ? -3.891 8.031 -17.377 1.00 54.97 336 GLU A N 1
ATOM 2559 C CA . GLU A 1 336 ? -3.851 8.781 -16.132 1.00 54.97 336 GLU A CA 1
ATOM 2560 C C . GLU A 1 336 ? -2.626 8.362 -15.325 1.00 54.97 336 GLU A C 1
ATOM 2562 O O . GLU A 1 336 ? -2.167 7.217 -15.399 1.00 54.97 336 GLU A O 1
ATOM 2567 N N . VAL A 1 337 ? -2.073 9.322 -14.586 1.00 48.56 337 VAL A N 1
ATOM 2568 C CA . VAL A 1 337 ? -1.046 9.047 -13.584 1.00 48.56 337 VAL A CA 1
ATOM 2569 C C . VAL A 1 337 ? -1.773 8.473 -12.374 1.00 48.56 337 VAL A C 1
ATOM 2571 O O . VAL A 1 337 ? -2.552 9.178 -11.735 1.00 48.56 337 VAL A O 1
ATOM 2574 N N . ALA A 1 338 ? -1.563 7.190 -12.091 1.00 45.72 338 ALA A N 1
ATOM 2575 C CA . ALA A 1 338 ? -2.025 6.587 -10.846 1.00 45.72 338 ALA A CA 1
ATOM 2576 C C . ALA A 1 338 ? -0.967 6.838 -9.758 1.00 45.72 338 ALA A C 1
ATOM 2578 O O . ALA A 1 338 ? 0.193 6.470 -9.961 1.00 45.72 338 ALA A O 1
ATOM 2579 N N . PHE A 1 339 ? -1.369 7.485 -8.657 1.00 40.06 339 PHE A N 1
ATOM 2580 C CA . PHE A 1 339 ? -0.538 7.810 -7.485 1.00 40.06 339 PHE A CA 1
ATOM 2581 C C . PHE A 1 339 ? -0.675 6.773 -6.360 1.00 40.06 339 PHE A C 1
ATOM 2583 O O . PHE A 1 339 ? -1.799 6.248 -6.191 1.00 40.06 339 PHE A O 1
#

pLDDT: mean 75.36, std 19.56, range [28.41, 98.19]

Foldseek 3Di:
DDDDDDDDPDDDLDDDPNDRDDPPPVVVVVVVVVVVVVVVVVVVVVVVCVVCVVVQPFDWDKDFPDPALLQKFQAALVLQLLVQVLQVVPDDLVAKDKDWDACVSVPDPPGRPKIKIKIKDHFDSHDDDSSVNSSVRFADHLANRITGQKMKIAGPRGIIMMMGMDDDPVRRDPRPPDPPPPPPPVDFWDKFAWDADALPPDPDQPFDFDDLVVQLVQQVLLLVQQQVVFFDDPPVRWWKWWAWDPDDSWIKIKIKTFAPPPDDDSPPQTQQHRRPPPPCGSSCCQNCRFQVVHPNRRQTTWIDTRGIIITMGIARPDPPDPPPDRDDDDDHSHGDTDD

Mean predicted aligned error: 17.67 Å

Solvent-accessible surface area (backbone atoms only — not comparable to full-atom values): 19846 Å² total; per-residue (Å²): 136,82,88,77,85,84,80,84,89,72,94,66,95,59,65,64,91,85,40,83,66,78,83,72,62,65,66,64,54,51,56,52,48,52,54,50,51,51,52,48,51,52,50,52,52,51,47,53,51,58,79,41,40,69,78,39,51,56,74,61,53,64,46,55,78,54,98,56,51,72,65,22,29,78,39,41,53,67,59,54,44,56,52,40,44,62,54,48,74,74,60,57,74,87,43,74,45,73,46,79,45,41,26,68,83,75,77,40,74,93,40,70,73,36,39,41,39,37,40,40,39,53,29,67,85,55,54,78,60,58,54,65,50,45,56,69,34,63,37,69,22,81,47,70,52,15,23,44,45,29,22,36,31,42,31,92,49,57,26,35,40,38,41,38,54,50,69,53,87,86,55,53,58,82,65,84,79,63,79,79,76,72,76,83,71,83,68,72,49,48,79,51,74,69,47,59,51,75,67,81,85,56,89,75,71,89,52,63,77,68,51,67,70,63,50,53,57,48,41,50,53,41,32,55,42,43,38,76,59,39,43,57,66,73,88,64,70,65,53,22,42,38,36,61,49,81,74,70,78,52,34,41,37,38,36,46,29,69,53,80,90,82,83,64,75,51,64,84,40,31,54,39,33,53,57,70,78,68,80,58,21,38,50,45,42,50,57,46,50,26,44,63,63,21,92,35,79,60,39,19,20,32,34,37,45,59,34,37,32,45,35,37,42,56,52,58,96,62,88,81,61,96,83,66,89,56,80,80,79,80,71,78,87,48,59,44,76,50,123

Nearest PDB structures (foldseek):
  4ki3-assembly4_K  TM=2.894E-01  e=6.409E-01  Yersinia pestis biovar Medievalis str. Harbin 35
  8r06-assembly1_A  TM=1.398E-01  e=3.361E-01  Thermoanaerobacterium xylanolyticum LX-11
  7w2s-assembly1_A  TM=1.531E-01  e=4.250E-01  Thermoanaerobacterium xylanolyticum LX-11

Organism: NCBI:txid63821

Secondary structure (DSSP, 8-state):
---------------BTTB------HHHHHHHHHHHHHHHHHHHHHHHHHHTHHHH-PPPEEEES-SSGGG-BS--HHHHHHHHHHHHTT--TTS-EEEEEEGGGGT-STTTT-EEEEEEE--TT----HHHHHHHH--B-SSTT-B-SEEEEE-TTS-EEEEEEEPPGGGBPPPTTS--------SPPPB---EEPPGGG-S---S-PPPHHHHHHHHHHHHHHHHHH-B--GGGSS-EEEEE--SSSS-EEEEEEE--SSS---TT-BSS-SSSSSSS-HHHIIIIIIIIT--STT--EEEEETTEEEEEEE--SS---TTS--SSSPPSSS-EEE-

Radius of gyration: 30.75 Å; Cα contacts (8 Å, |Δi|>4): 561; chains: 1; bounding box: 95×37×77 Å